Protein AF-A0A3C2BS34-F1 (afdb_monomer)

Sequence (183 aa):
MPSNWDSLDVSLRESVQESVEIYERVRPALKLVTRDVLHILRAMLKDTEVTPLFVTGRTKSVESFREKISRVEEPLEPGGPPVLKFPDPFRTLNDMVGVRVITKLPAENALVANIIKRQRQVFDCRGDREKDIGSIESGTYGYSSRHLILRTIQNEAVKDYQQAFNPDIPANGSYFFECQIRT

Structure (mmCIF, N/CA/C/O backbone):
data_AF-A0A3C2BS34-F1
#
_entry.id   AF-A0A3C2BS34-F1
#
loop_
_atom_site.group_PDB
_atom_site.id
_atom_site.type_symbol
_atom_site.label_atom_id
_atom_site.label_alt_id
_atom_site.label_comp_id
_atom_site.label_asym_id
_atom_site.label_entity_id
_atom_site.label_seq_id
_atom_site.pdbx_PDB_ins_code
_atom_site.Cartn_x
_atom_site.Cartn_y
_atom_site.Cartn_z
_atom_site.occupancy
_atom_site.B_iso_or_equiv
_atom_site.auth_seq_id
_atom_site.auth_comp_id
_atom_site.auth_asym_id
_atom_site.auth_atom_id
_atom_site.pdbx_PDB_model_num
ATOM 1 N N . MET A 1 1 ? -3.433 17.366 -20.030 1.00 58.00 1 MET A N 1
ATOM 2 C CA . MET A 1 1 ? -1.963 17.303 -19.892 1.00 58.00 1 MET A CA 1
ATOM 3 C C . MET A 1 1 ? -1.513 15.955 -20.431 1.00 58.00 1 MET A C 1
ATOM 5 O O . MET A 1 1 ? -2.261 15.008 -20.200 1.00 58.00 1 MET A O 1
ATOM 9 N N . PRO A 1 2 ? -0.387 15.868 -21.160 1.00 76.06 2 PRO A N 1
ATOM 10 C CA . PRO A 1 2 ? 0.187 14.577 -21.545 1.00 76.06 2 PRO A CA 1
ATOM 11 C C . PRO A 1 2 ? 0.484 13.757 -20.285 1.00 76.06 2 PRO A C 1
ATOM 13 O O . PRO A 1 2 ? 0.838 14.336 -19.252 1.00 76.06 2 PRO A O 1
ATOM 16 N N . SER A 1 3 ? 0.266 12.444 -20.332 1.00 86.38 3 SER A N 1
ATOM 17 C CA . SER A 1 3 ? 0.561 11.589 -19.183 1.00 86.38 3 SER A CA 1
ATOM 18 C C . SER A 1 3 ? 2.073 11.350 -19.069 1.00 86.38 3 SER A C 1
ATOM 20 O O . SER A 1 3 ? 2.808 11.555 -20.038 1.00 86.38 3 SER A O 1
ATOM 22 N N . ASN A 1 4 ? 2.566 10.911 -17.905 1.00 88.06 4 ASN A N 1
ATOM 23 C CA . ASN A 1 4 ? 3.995 10.600 -17.751 1.00 88.06 4 ASN A CA 1
ATOM 24 C C . ASN A 1 4 ? 4.433 9.530 -18.764 1.00 88.06 4 ASN A C 1
ATOM 26 O O . ASN A 1 4 ? 5.531 9.597 -19.308 1.00 88.06 4 ASN A O 1
ATOM 30 N N . TRP A 1 5 ? 3.545 8.581 -19.070 1.00 87.44 5 TRP A N 1
ATOM 31 C CA . TRP A 1 5 ? 3.760 7.559 -20.095 1.00 87.44 5 TRP A CA 1
ATOM 32 C C . TRP A 1 5 ? 3.974 8.152 -21.498 1.00 87.44 5 TRP A C 1
ATOM 34 O O . TRP A 1 5 ? 4.897 7.746 -22.210 1.00 87.44 5 TRP A O 1
ATOM 44 N N . ASP A 1 6 ? 3.172 9.149 -21.882 1.00 88.56 6 ASP A N 1
ATOM 45 C CA . ASP A 1 6 ? 3.266 9.782 -23.202 1.00 88.56 6 ASP A CA 1
ATOM 46 C C . ASP A 1 6 ? 4.587 10.545 -23.386 1.00 88.56 6 ASP A C 1
ATOM 48 O O . ASP A 1 6 ? 5.061 10.693 -24.510 1.00 88.56 6 ASP A O 1
ATOM 52 N N . SER A 1 7 ? 5.219 10.986 -22.294 1.00 86.56 7 SER A N 1
ATOM 53 C CA . SER A 1 7 ? 6.506 11.694 -22.328 1.00 86.56 7 SER A CA 1
ATOM 54 C C . SER A 1 7 ? 7.747 10.795 -22.344 1.00 86.56 7 SER A C 1
ATOM 56 O O . SER A 1 7 ? 8.850 11.304 -22.524 1.00 86.56 7 SER A O 1
ATOM 58 N N . LEU A 1 8 ? 7.590 9.482 -22.152 1.00 88.94 8 LEU A N 1
ATOM 59 C CA . LEU A 1 8 ? 8.721 8.554 -22.120 1.00 88.94 8 LEU A CA 1
ATOM 60 C C . LEU A 1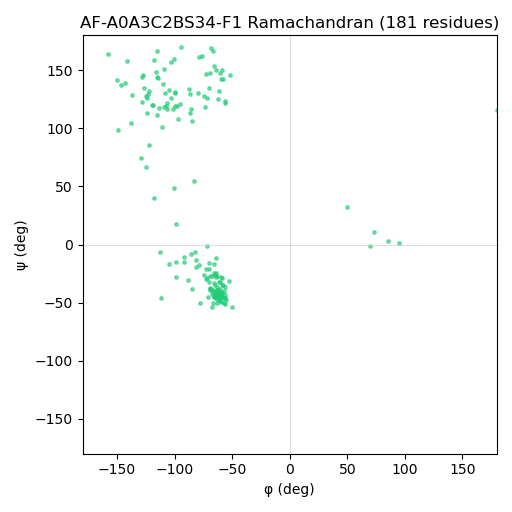 8 ? 9.330 8.326 -23.508 1.00 88.94 8 LEU A C 1
ATOM 62 O O . LEU A 1 8 ? 8.613 8.263 -24.512 1.00 88.94 8 LEU A O 1
ATOM 66 N N . ASP A 1 9 ? 10.646 8.116 -23.534 1.00 89.25 9 ASP A N 1
ATOM 67 C CA . ASP A 1 9 ? 11.331 7.553 -24.695 1.00 89.25 9 ASP A CA 1
ATOM 68 C C . ASP A 1 9 ? 10.946 6.076 -24.924 1.00 89.25 9 ASP A C 1
ATOM 70 O O . ASP A 1 9 ? 10.297 5.436 -24.093 1.00 89.25 9 ASP A O 1
ATOM 74 N N . VAL A 1 10 ? 11.328 5.531 -26.082 1.00 88.81 10 VAL A N 1
ATOM 75 C CA . VAL A 1 10 ? 10.945 4.169 -26.490 1.00 88.81 10 VAL A CA 1
ATOM 76 C C . VAL A 1 10 ? 11.477 3.111 -25.518 1.00 88.81 10 VAL A C 1
ATOM 78 O O . VAL A 1 10 ? 10.712 2.246 -25.101 1.00 88.81 10 VAL A O 1
ATOM 81 N N . SER A 1 11 ? 12.740 3.211 -25.097 1.00 88.88 11 SER A N 1
ATOM 82 C CA . SER A 1 11 ? 13.361 2.232 -24.195 1.00 88.88 11 SER A CA 1
ATOM 83 C C . SER A 1 11 ? 12.712 2.195 -22.809 1.00 88.88 11 SER A C 1
ATOM 85 O O . SER A 1 11 ? 12.454 1.124 -22.258 1.00 88.88 11 SER A O 1
ATOM 87 N N . LEU A 1 12 ? 12.391 3.358 -22.239 1.00 92.31 12 LEU A N 1
ATOM 88 C CA . LEU A 1 12 ? 11.730 3.450 -20.941 1.00 92.31 12 LEU A CA 1
ATOM 89 C C . LEU A 1 12 ? 10.277 2.969 -21.031 1.00 92.31 12 LEU A C 1
ATOM 91 O O . LEU A 1 12 ? 9.769 2.380 -20.074 1.00 92.31 12 LEU A O 1
ATOM 95 N N . ARG A 1 13 ? 9.605 3.170 -22.176 1.00 93.88 13 ARG A N 1
ATOM 96 C CA . ARG A 1 13 ? 8.263 2.615 -22.413 1.00 93.88 13 ARG A CA 1
ATOM 97 C C . ARG A 1 13 ? 8.263 1.094 -22.431 1.00 93.88 13 ARG A C 1
ATOM 99 O O . ARG A 1 13 ? 7.358 0.521 -21.835 1.00 93.88 13 ARG A O 1
ATOM 106 N N . GLU A 1 14 ? 9.245 0.455 -23.062 1.00 94.06 14 GLU A N 1
ATOM 107 C CA . GLU A 1 14 ? 9.363 -1.012 -23.080 1.00 94.06 14 GLU A CA 1
ATOM 108 C C . GLU A 1 14 ? 9.503 -1.567 -21.656 1.00 94.06 14 GLU A C 1
ATOM 110 O O . GLU A 1 14 ? 8.698 -2.397 -21.235 1.00 94.06 14 GLU A O 1
ATOM 115 N N . SER A 1 15 ? 10.418 -1.007 -20.858 1.00 94.06 15 SER A N 1
ATOM 116 C CA . SER A 1 15 ? 10.604 -1.411 -19.455 1.00 94.06 15 SER A CA 1
ATOM 117 C C . SER A 1 15 ? 9.342 -1.217 -18.597 1.00 94.06 15 SER A C 1
ATOM 119 O O . SER A 1 15 ? 8.971 -2.070 -17.779 1.00 94.06 15 SER A O 1
ATOM 121 N N . VAL A 1 16 ? 8.630 -0.102 -18.792 1.00 96.44 16 VAL A N 1
ATOM 122 C CA . VAL A 1 16 ? 7.355 0.143 -18.109 1.00 96.44 16 VAL A CA 1
ATOM 123 C C . VAL A 1 16 ? 6.280 -0.842 -18.573 1.00 96.44 16 VAL A C 1
ATOM 125 O O . VAL A 1 16 ? 5.514 -1.323 -17.737 1.00 96.44 16 VAL A O 1
ATOM 128 N N . GLN A 1 17 ? 6.211 -1.154 -19.867 1.00 97.06 17 GLN A N 1
ATOM 129 C CA . GLN A 1 17 ? 5.228 -2.078 -20.431 1.00 97.06 17 GLN A CA 1
ATOM 130 C C . GLN A 1 17 ? 5.413 -3.497 -19.877 1.00 97.06 17 GLN A C 1
ATOM 132 O O . GLN A 1 17 ? 4.439 -4.089 -19.413 1.00 97.06 17 GLN A O 1
ATOM 137 N N . GLU A 1 18 ? 6.651 -3.989 -19.795 1.00 96.69 18 GLU A N 1
ATOM 138 C CA . GLU A 1 18 ? 6.964 -5.275 -19.153 1.00 96.69 18 GLU A CA 1
ATOM 139 C C . GLU A 1 18 ? 6.476 -5.311 -17.696 1.00 96.69 18 GLU A C 1
ATOM 141 O O . GLU A 1 18 ? 5.808 -6.252 -17.255 1.00 96.69 18 GLU A O 1
ATOM 146 N N . SER A 1 19 ? 6.742 -4.243 -16.938 1.00 97.69 19 SER A N 1
ATOM 147 C CA . SER A 1 19 ? 6.272 -4.125 -15.554 1.00 97.69 19 SER A CA 1
ATOM 148 C C . SER A 1 19 ? 4.742 -4.089 -15.456 1.00 97.69 19 SER A C 1
ATOM 150 O O . SER A 1 19 ? 4.168 -4.640 -14.514 1.00 97.69 19 SER A O 1
ATOM 152 N N . VAL A 1 20 ? 4.061 -3.445 -16.408 1.00 98.19 20 VAL A N 1
ATOM 153 C CA . VAL A 1 20 ? 2.593 -3.383 -16.476 1.00 98.19 20 VAL A CA 1
ATOM 154 C C . VAL A 1 20 ? 1.997 -4.762 -16.739 1.00 98.19 20 VAL A C 1
ATOM 156 O O . VAL A 1 20 ? 1.055 -5.137 -16.043 1.00 98.19 20 VAL A O 1
ATOM 159 N N . GLU A 1 21 ? 2.559 -5.532 -17.668 1.00 98.25 21 GLU A N 1
ATOM 160 C CA . GLU A 1 21 ? 2.097 -6.886 -17.998 1.00 98.25 21 GLU A CA 1
ATOM 161 C C . GLU A 1 21 ? 2.253 -7.841 -16.815 1.00 98.25 21 GLU A C 1
ATOM 163 O O . GLU A 1 21 ? 1.323 -8.577 -16.463 1.00 98.25 21 GLU A O 1
ATOM 168 N N . ILE A 1 22 ? 3.400 -7.776 -16.131 1.00 97.81 22 ILE A N 1
ATOM 169 C CA . ILE A 1 22 ? 3.612 -8.525 -14.890 1.00 97.81 22 ILE A CA 1
ATOM 170 C C . ILE A 1 22 ? 2.569 -8.107 -13.853 1.00 97.81 22 ILE A C 1
ATOM 172 O O . ILE A 1 22 ? 1.933 -8.973 -13.248 1.00 97.81 22 ILE A O 1
ATOM 176 N N . TYR A 1 23 ? 2.365 -6.800 -13.652 1.00 98.38 23 TYR A N 1
ATOM 177 C CA . TYR A 1 23 ? 1.407 -6.300 -12.669 1.00 98.38 23 TYR A CA 1
ATOM 178 C C . TYR A 1 23 ? -0.016 -6.762 -12.983 1.00 98.38 23 TYR A C 1
ATOM 180 O O . TYR A 1 23 ? -0.702 -7.249 -12.088 1.00 98.38 23 TYR A O 1
ATOM 188 N N . GLU A 1 24 ? -0.457 -6.659 -14.235 1.00 98.38 24 GLU A N 1
ATOM 189 C CA . GLU A 1 24 ? -1.781 -7.091 -14.674 1.00 98.38 24 GLU A CA 1
ATOM 190 C C . GLU A 1 24 ? -2.016 -8.579 -14.392 1.00 98.38 24 GLU A C 1
ATOM 192 O O . GLU A 1 24 ? -3.042 -8.927 -13.797 1.00 98.38 24 GLU A O 1
ATOM 197 N N . ARG A 1 25 ? -1.027 -9.431 -14.696 1.00 97.88 25 ARG A N 1
ATOM 198 C CA . ARG A 1 25 ? -1.063 -10.873 -14.413 1.00 97.88 25 ARG A CA 1
ATOM 199 C C . ARG A 1 25 ? -1.243 -11.180 -12.924 1.00 97.88 25 ARG A C 1
ATOM 201 O O . ARG A 1 25 ? -2.048 -12.036 -12.567 1.00 97.88 25 ARG A O 1
ATOM 208 N N . VAL A 1 26 ? -0.504 -10.502 -12.042 1.00 97.81 26 VAL A N 1
ATOM 209 C CA . VAL A 1 26 ? -0.463 -10.829 -10.597 1.00 97.81 26 VAL A CA 1
ATOM 210 C C . VAL A 1 26 ? -1.493 -10.062 -9.764 1.00 97.81 26 VAL A C 1
ATOM 212 O O . VAL A 1 26 ? -1.787 -10.416 -8.618 1.00 97.81 26 VAL A O 1
ATOM 215 N N . ARG A 1 27 ? -2.080 -9.001 -10.325 1.00 98.12 27 ARG A N 1
ATOM 216 C CA . ARG A 1 27 ? -3.034 -8.123 -9.641 1.00 98.12 27 ARG A CA 1
ATOM 217 C C . ARG A 1 27 ? -4.262 -8.842 -9.065 1.00 98.12 27 ARG A C 1
ATOM 219 O O . ARG A 1 27 ? -4.699 -8.420 -7.991 1.00 98.12 27 ARG A O 1
ATOM 226 N N . PRO A 1 28 ? -4.849 -9.885 -9.689 1.00 98.44 28 PRO A N 1
ATOM 227 C CA . PRO A 1 28 ? -5.931 -10.651 -9.071 1.00 98.44 28 PRO A CA 1
ATOM 228 C C . PRO A 1 28 ? -5.550 -11.245 -7.707 1.00 98.44 28 PRO A C 1
ATOM 230 O O . PRO A 1 28 ? -6.319 -11.094 -6.759 1.00 98.44 28 PRO A O 1
ATOM 233 N N . ALA A 1 29 ? -4.349 -11.816 -7.567 1.00 98.19 29 ALA A N 1
ATOM 234 C CA . ALA A 1 29 ? -3.851 -12.307 -6.280 1.00 98.19 29 ALA A CA 1
ATOM 235 C C . ALA A 1 29 ? -3.607 -11.149 -5.295 1.00 98.19 29 ALA A C 1
ATOM 237 O O . ALA A 1 29 ? -3.990 -11.217 -4.128 1.00 98.19 29 ALA A O 1
ATOM 238 N N . LEU A 1 30 ? -3.090 -10.014 -5.776 1.00 98.06 30 LEU A N 1
ATOM 239 C CA . LEU A 1 30 ? -2.871 -8.830 -4.936 1.00 98.06 30 LEU A CA 1
ATOM 240 C C . LEU A 1 30 ? -4.177 -8.203 -4.395 1.00 98.06 30 LEU A C 1
ATOM 242 O O . LEU A 1 30 ? -4.193 -7.584 -3.323 1.00 98.06 30 LEU A O 1
ATOM 246 N N . LYS A 1 31 ? -5.307 -8.386 -5.091 1.00 98.62 31 LYS A N 1
ATOM 247 C CA . LYS A 1 31 ? -6.635 -8.024 -4.562 1.00 98.62 31 LYS A CA 1
ATOM 248 C C . LYS A 1 31 ? -7.012 -8.860 -3.340 1.00 98.62 31 LYS A C 1
ATOM 250 O O . LYS A 1 31 ? -7.635 -8.324 -2.423 1.00 98.62 31 LYS A O 1
ATOM 255 N N . LEU A 1 32 ? -6.615 -10.132 -3.296 1.00 98.62 32 LEU A N 1
ATOM 256 C CA . LEU A 1 32 ? -6.843 -10.995 -2.135 1.00 98.62 32 LEU A CA 1
ATOM 257 C C . LEU A 1 32 ? -6.010 -10.530 -0.938 1.00 98.62 32 LEU A C 1
ATOM 259 O O . LEU A 1 32 ? -6.571 -10.393 0.146 1.00 98.62 32 LEU A O 1
ATOM 263 N N . VAL A 1 33 ? -4.742 -10.156 -1.158 1.00 98.56 33 VAL A N 1
ATOM 264 C CA . VAL A 1 33 ? -3.896 -9.505 -0.137 1.00 98.56 33 VAL A CA 1
ATOM 265 C C . VAL A 1 33 ? -4.574 -8.250 0.412 1.00 98.56 33 VAL A C 1
ATOM 267 O O . VAL A 1 33 ? -4.682 -8.067 1.620 1.00 98.56 33 VAL A O 1
ATOM 270 N N . THR A 1 34 ? -5.090 -7.394 -0.475 1.00 98.75 34 THR A N 1
ATOM 271 C CA . THR A 1 34 ? -5.781 -6.159 -0.069 1.00 98.75 34 THR A CA 1
ATOM 272 C C . THR A 1 34 ? -7.004 -6.455 0.802 1.00 98.75 34 THR A C 1
ATOM 274 O O . THR A 1 34 ? -7.223 -5.779 1.807 1.00 98.75 34 THR A O 1
ATOM 277 N N . ARG A 1 35 ? -7.810 -7.454 0.422 1.00 98.62 35 ARG A N 1
ATOM 278 C CA . ARG A 1 35 ? -8.993 -7.876 1.183 1.00 98.62 35 ARG A CA 1
ATOM 279 C C . ARG A 1 35 ? -8.609 -8.399 2.566 1.00 98.62 35 ARG A C 1
ATOM 281 O O . ARG A 1 35 ? -9.274 -8.050 3.537 1.00 98.62 35 ARG A O 1
ATOM 288 N N . ASP A 1 36 ? -7.569 -9.219 2.638 1.00 98.50 36 ASP A N 1
ATOM 289 C CA . ASP A 1 36 ? -7.114 -9.841 3.878 1.00 98.50 36 ASP A CA 1
ATOM 290 C C . ASP A 1 36 ? -6.552 -8.805 4.863 1.00 98.50 36 ASP A C 1
ATOM 292 O O . ASP A 1 36 ? -7.049 -8.671 5.981 1.00 98.50 36 ASP A O 1
ATOM 296 N N . VAL A 1 37 ? -5.635 -7.947 4.404 1.00 98.12 37 VAL A N 1
ATOM 297 C CA . VAL A 1 37 ? -5.097 -6.835 5.206 1.00 98.12 37 VAL A CA 1
ATOM 298 C C . VAL A 1 37 ? -6.213 -5.902 5.691 1.00 98.12 37 VAL A C 1
ATOM 300 O O . VAL A 1 37 ? -6.204 -5.465 6.843 1.00 98.12 37 VAL A O 1
ATOM 303 N N . LEU A 1 38 ? -7.208 -5.614 4.844 1.00 98.38 38 LEU A N 1
ATOM 304 C CA . LEU A 1 38 ? -8.376 -4.821 5.230 1.00 98.38 38 LEU A CA 1
ATOM 305 C C . LEU A 1 38 ? -9.209 -5.508 6.322 1.00 98.38 38 LEU A C 1
ATOM 307 O O . LEU A 1 38 ? -9.683 -4.837 7.241 1.00 98.38 38 LEU A O 1
ATOM 311 N N . HIS A 1 39 ? -9.415 -6.822 6.215 1.00 98.00 39 HIS A N 1
ATOM 312 C CA . HIS A 1 39 ? -10.143 -7.602 7.212 1.00 98.00 39 HIS A CA 1
ATOM 313 C C . HIS A 1 39 ? -9.425 -7.568 8.565 1.00 98.00 39 HIS A C 1
ATOM 315 O O . HIS A 1 39 ? -10.042 -7.231 9.576 1.00 98.00 39 HIS A O 1
ATOM 321 N N . ILE A 1 40 ? -8.113 -7.810 8.557 1.00 97.06 40 ILE A N 1
ATOM 322 C CA . ILE A 1 40 ? -7.250 -7.740 9.736 1.00 97.06 40 ILE A CA 1
ATOM 323 C C . ILE A 1 40 ? -7.327 -6.352 10.387 1.00 97.06 40 ILE A C 1
ATOM 325 O O . ILE A 1 40 ? -7.592 -6.250 11.583 1.00 97.06 40 ILE A O 1
ATOM 329 N N . LEU A 1 41 ? -7.159 -5.271 9.616 1.00 96.62 41 LEU A N 1
ATOM 330 C CA . LEU A 1 41 ? -7.211 -3.907 10.157 1.00 96.62 41 LEU A CA 1
ATOM 331 C C . LEU A 1 41 ? -8.576 -3.566 10.760 1.00 96.62 41 LEU A C 1
ATOM 333 O O . LEU A 1 41 ? -8.638 -2.930 11.809 1.00 96.62 41 LEU A O 1
ATOM 337 N N . ARG A 1 42 ? -9.677 -4.007 10.142 1.00 96.81 42 ARG A N 1
ATOM 338 C CA . ARG A 1 42 ? -11.019 -3.835 10.719 1.00 96.81 42 ARG A CA 1
ATOM 339 C C . ARG A 1 42 ? -11.172 -4.593 12.035 1.00 96.81 42 ARG A C 1
ATOM 341 O O . ARG A 1 42 ? -11.733 -4.038 12.973 1.00 96.81 42 ARG A O 1
ATOM 348 N N . ALA A 1 43 ? -10.659 -5.820 12.116 1.00 95.31 43 ALA A N 1
ATOM 349 C CA . ALA A 1 43 ? -10.689 -6.610 13.344 1.00 95.31 43 ALA A CA 1
ATOM 350 C C . ALA A 1 43 ? -9.884 -5.941 14.471 1.00 95.31 43 ALA A C 1
ATOM 352 O O . ALA A 1 43 ? -10.378 -5.844 15.589 1.00 95.31 43 ALA A O 1
ATOM 353 N N . MET A 1 44 ? -8.704 -5.389 14.162 1.00 94.56 44 MET A N 1
ATOM 354 C CA . MET A 1 44 ? -7.876 -4.651 15.128 1.00 94.56 44 MET A CA 1
ATOM 355 C C . MET A 1 44 ? -8.577 -3.428 15.732 1.00 94.56 44 MET A C 1
ATOM 357 O O . MET A 1 44 ? -8.224 -3.023 16.833 1.00 94.56 44 MET A O 1
ATOM 361 N N . LEU A 1 45 ? -9.523 -2.822 15.008 1.00 94.81 45 LEU A N 1
ATOM 362 C CA . LEU A 1 45 ? -10.184 -1.571 15.396 1.00 94.81 45 LEU A CA 1
ATOM 363 C C . LEU A 1 45 ? -11.561 -1.782 16.045 1.00 94.81 45 LEU A C 1
ATOM 365 O O . LEU A 1 45 ? -12.078 -0.852 16.660 1.00 94.81 45 LEU A O 1
ATOM 369 N N . LYS A 1 46 ? -12.154 -2.978 15.920 1.00 91.25 46 LYS A N 1
ATOM 370 C CA . LYS A 1 46 ? -13.552 -3.259 16.292 1.00 91.25 46 LYS A CA 1
ATOM 371 C C . LYS A 1 46 ? -13.864 -3.010 17.773 1.00 91.25 46 LYS A C 1
ATOM 373 O O . LYS A 1 46 ? -14.924 -2.472 18.066 1.00 91.25 46 LYS A O 1
ATOM 378 N N . ASP A 1 47 ? -12.938 -3.345 18.667 1.00 85.19 47 ASP A N 1
ATOM 379 C CA . ASP A 1 47 ? -13.136 -3.288 20.123 1.00 85.19 47 ASP A CA 1
ATOM 380 C C . ASP A 1 47 ? -12.163 -2.297 20.784 1.00 85.19 47 ASP A C 1
ATOM 382 O O . ASP A 1 47 ? -11.575 -2.560 21.833 1.00 85.19 47 ASP A O 1
ATOM 386 N N . THR A 1 48 ? -11.936 -1.157 20.124 1.00 92.50 48 THR A N 1
ATOM 387 C CA . THR A 1 48 ? -10.996 -0.126 20.586 1.00 92.50 48 THR A CA 1
ATOM 388 C C . THR A 1 48 ? -11.694 1.180 20.946 1.00 92.50 48 THR A C 1
ATOM 390 O O . THR A 1 48 ? -12.850 1.407 20.603 1.00 92.50 48 THR A O 1
ATOM 393 N N . GLU A 1 49 ? -10.966 2.061 21.633 1.00 90.38 49 GLU A N 1
ATOM 394 C CA . GLU A 1 49 ? -11.437 3.378 22.086 1.00 90.38 49 GLU A CA 1
ATOM 395 C C . GLU A 1 49 ? -11.800 4.352 20.946 1.00 90.38 49 GLU A C 1
ATOM 397 O O . GLU A 1 49 ? -12.429 5.377 21.193 1.00 90.38 49 GLU A O 1
ATOM 402 N N . VAL A 1 50 ? -11.440 4.030 19.697 1.00 92.69 50 VAL A N 1
ATOM 403 C CA . VAL A 1 50 ? -11.769 4.825 18.510 1.00 92.69 50 VAL A CA 1
ATOM 404 C C . VAL A 1 50 ? -12.531 3.975 17.506 1.00 92.69 50 VAL A C 1
ATOM 406 O O . VAL A 1 50 ? -12.077 2.910 17.097 1.00 92.69 50 VAL A O 1
ATOM 409 N N . THR A 1 51 ? -13.661 4.496 17.029 1.00 92.38 51 THR A N 1
ATOM 410 C CA . THR A 1 51 ? -14.443 3.887 15.946 1.00 92.38 51 THR A CA 1
ATOM 411 C C . THR A 1 51 ? -14.355 4.754 14.688 1.00 92.38 51 THR A C 1
ATOM 413 O O . THR A 1 51 ? -15.059 5.768 14.604 1.00 92.38 51 THR A O 1
ATOM 416 N N . PRO A 1 52 ? -13.520 4.379 13.697 1.00 94.62 52 PRO A N 1
ATOM 417 C CA . PRO A 1 52 ? -13.433 5.103 12.434 1.00 94.62 52 PRO A CA 1
ATOM 418 C C . PRO A 1 52 ? -14.775 5.150 11.698 1.00 94.62 52 PRO A C 1
ATOM 420 O O . PRO A 1 52 ? -15.564 4.208 11.770 1.00 94.62 52 PRO A O 1
ATOM 423 N N . LEU A 1 53 ? -15.000 6.215 10.929 1.00 95.31 53 LEU A N 1
ATOM 424 C CA . LEU A 1 53 ? -16.145 6.344 10.024 1.00 95.31 53 LEU A CA 1
ATOM 425 C C . LEU A 1 53 ? -16.081 5.302 8.907 1.00 95.31 53 LEU A C 1
ATOM 427 O O . LEU A 1 53 ? -17.071 4.641 8.602 1.00 95.31 53 LEU A O 1
ATOM 431 N N . PHE A 1 54 ? -14.899 5.145 8.307 1.00 95.31 54 PHE A N 1
ATOM 432 C CA . PHE A 1 54 ? -14.683 4.210 7.211 1.00 95.31 54 PHE A CA 1
ATOM 433 C C . PHE A 1 54 ? -13.306 3.566 7.302 1.00 95.31 54 PHE A C 1
ATOM 435 O O . PHE A 1 54 ? -12.302 4.234 7.528 1.00 95.31 54 PHE A O 1
ATOM 442 N N . VAL A 1 55 ? -13.249 2.266 7.023 1.00 97.62 55 VAL A N 1
ATOM 443 C CA . VAL A 1 55 ? -12.000 1.547 6.759 1.00 97.62 55 VAL A CA 1
ATOM 444 C C . VAL A 1 55 ? -12.146 0.887 5.397 1.00 97.62 55 VAL A C 1
ATOM 446 O O . VAL A 1 55 ? -12.995 0.009 5.224 1.00 97.62 55 VAL A O 1
ATOM 449 N N . THR A 1 56 ? -11.365 1.327 4.415 1.00 98.12 56 THR A N 1
ATOM 450 C CA . THR A 1 56 ? -11.471 0.890 3.013 1.00 98.12 56 THR A CA 1
ATOM 451 C C . THR A 1 56 ? -10.120 0.432 2.483 1.00 98.12 56 THR A C 1
ATOM 453 O O . THR A 1 56 ? -9.089 0.981 2.851 1.00 98.12 56 THR A O 1
ATOM 456 N N . GLY A 1 57 ? -10.120 -0.586 1.626 1.00 97.94 57 GLY A N 1
ATOM 457 C CA . GLY A 1 57 ? -8.922 -1.103 0.969 1.00 97.94 57 GLY A CA 1
ATOM 458 C C . GLY A 1 57 ? -9.005 -0.891 -0.537 1.00 97.94 57 GLY A C 1
ATOM 459 O O . GLY A 1 57 ? -10.082 -0.999 -1.125 1.00 97.94 57 GLY A O 1
ATOM 460 N N . ARG A 1 58 ? -7.869 -0.601 -1.168 1.00 97.69 58 ARG A N 1
ATOM 461 C CA . ARG A 1 58 ? -7.730 -0.453 -2.616 1.00 97.69 58 ARG A CA 1
ATOM 462 C C . ARG A 1 58 ? -6.456 -1.144 -3.084 1.00 97.69 58 ARG A C 1
ATOM 464 O O . ARG A 1 58 ? -5.363 -0.817 -2.637 1.00 97.69 58 ARG A O 1
ATOM 471 N N . THR A 1 59 ? -6.597 -2.000 -4.087 1.00 98.62 59 THR A N 1
ATOM 472 C CA . THR A 1 59 ? -5.481 -2.418 -4.942 1.00 98.62 59 THR A CA 1
ATOM 473 C C . THR A 1 59 ? -5.342 -1.406 -6.072 1.00 98.62 59 THR A C 1
ATOM 475 O O . THR A 1 59 ? -6.343 -1.081 -6.728 1.00 98.62 59 THR A O 1
ATOM 478 N N . LYS A 1 60 ? -4.134 -0.879 -6.306 1.00 98.31 60 LYS A N 1
ATOM 479 C CA . LYS A 1 60 ? -3.882 0.117 -7.365 1.00 98.31 60 LYS A CA 1
ATOM 480 C C . LYS A 1 60 ? -4.419 -0.389 -8.722 1.00 98.31 60 LYS A C 1
ATOM 482 O O . LYS A 1 60 ? -4.509 -1.593 -8.955 1.00 98.31 60 LYS A O 1
ATOM 487 N N . SER A 1 61 ? -4.921 0.504 -9.579 1.00 98.38 61 SER A N 1
ATOM 488 C CA . SER A 1 61 ? -5.364 0.103 -10.927 1.00 98.38 61 SER A CA 1
ATOM 489 C C . SER A 1 61 ? -4.159 -0.062 -11.851 1.00 98.38 61 SER A C 1
ATOM 491 O O . SER A 1 61 ? -3.087 0.448 -11.531 1.00 98.38 61 SER A O 1
ATOM 493 N N . VAL A 1 62 ? -4.323 -0.767 -12.971 1.00 98.31 62 VAL A N 1
ATOM 494 C CA . VAL A 1 62 ? -3.232 -0.972 -13.938 1.00 98.31 62 VAL A CA 1
ATOM 495 C C . VAL A 1 62 ? -2.809 0.369 -14.545 1.00 98.31 62 VAL A C 1
ATOM 497 O O . VAL A 1 62 ? -1.625 0.679 -14.608 1.00 98.31 62 VAL A O 1
ATOM 500 N N . GLU A 1 63 ? -3.770 1.238 -14.851 1.00 97.25 63 GLU A N 1
ATOM 501 C CA . GLU A 1 63 ? -3.535 2.573 -15.408 1.00 97.25 63 GLU A CA 1
ATOM 502 C C . GLU A 1 63 ? -2.807 3.470 -14.404 1.00 97.25 63 GLU A C 1
ATOM 504 O O . GLU A 1 63 ? -1.825 4.123 -14.744 1.00 97.25 63 GLU A O 1
ATOM 509 N N . SER A 1 64 ? -3.250 3.468 -13.138 1.00 97.06 64 SER A N 1
ATOM 510 C CA . SER A 1 64 ? -2.578 4.215 -12.067 1.00 97.06 64 SER A CA 1
ATOM 511 C C . SER A 1 64 ? -1.181 3.666 -11.780 1.00 97.06 64 SER A C 1
ATOM 513 O O . SER A 1 64 ? -0.313 4.421 -11.351 1.00 97.06 64 SER A O 1
ATOM 515 N N . PHE A 1 65 ? -0.977 2.355 -11.933 1.00 98.19 65 PHE A N 1
ATOM 516 C CA . PHE A 1 65 ? 0.328 1.721 -11.778 1.00 98.19 65 PHE A CA 1
ATOM 517 C C . PHE A 1 65 ? 1.267 2.171 -12.894 1.00 98.19 65 PHE A C 1
ATOM 519 O O . PHE A 1 65 ? 2.299 2.749 -12.567 1.00 98.19 65 PHE A O 1
ATOM 526 N N . ARG A 1 66 ? 0.860 2.036 -14.165 1.00 97.81 66 ARG A N 1
ATOM 527 C CA . ARG A 1 66 ? 1.606 2.532 -15.332 1.00 97.81 66 ARG A CA 1
ATOM 528 C C . ARG A 1 66 ? 2.006 3.990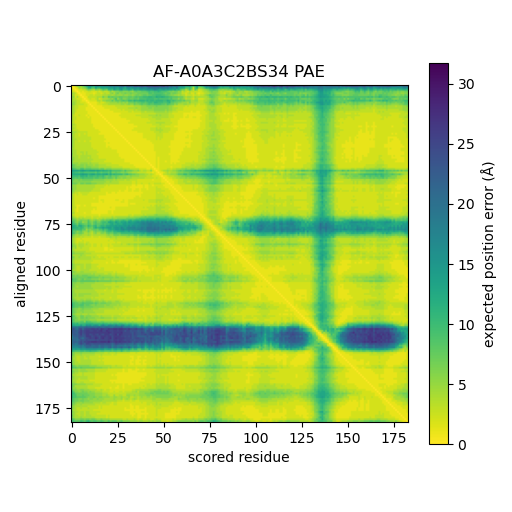 -15.144 1.00 97.81 66 ARG A C 1
ATOM 530 O O . ARG A 1 66 ? 3.183 4.311 -15.130 1.00 97.81 66 ARG A O 1
ATOM 537 N N . GLU A 1 67 ? 1.034 4.848 -14.855 1.00 96.75 67 GLU A N 1
ATOM 538 C CA . GLU A 1 67 ? 1.269 6.282 -14.673 1.00 96.75 67 GLU A CA 1
ATOM 539 C C . GLU A 1 67 ? 2.231 6.601 -13.515 1.00 96.75 67 GLU A C 1
ATOM 541 O O . GLU A 1 67 ? 2.976 7.580 -13.554 1.00 96.75 67 GLU A O 1
ATOM 546 N N . LYS A 1 68 ? 2.232 5.783 -12.455 1.00 95.81 68 LYS A N 1
ATOM 547 C CA . LYS A 1 68 ? 3.152 5.937 -11.323 1.00 95.81 68 LYS A CA 1
ATOM 548 C C . LYS A 1 68 ? 4.579 5.559 -11.715 1.00 95.81 68 LYS A C 1
ATOM 550 O O . LYS A 1 68 ? 5.498 6.282 -11.334 1.00 95.81 68 LYS A O 1
ATOM 555 N N . ILE A 1 69 ? 4.751 4.439 -12.416 1.00 97.00 69 ILE A N 1
ATOM 556 C CA . ILE A 1 69 ? 6.071 3.895 -12.758 1.00 97.00 69 ILE A CA 1
ATOM 557 C C . ILE A 1 69 ? 6.691 4.584 -13.975 1.00 97.00 69 ILE A C 1
ATOM 559 O O . ILE A 1 69 ? 7.905 4.587 -14.094 1.00 97.00 69 ILE A O 1
ATOM 563 N N . SER A 1 70 ? 5.886 5.267 -14.796 1.00 96.50 70 SER A N 1
ATOM 564 C CA . SER A 1 70 ? 6.360 6.135 -15.882 1.00 96.50 70 SER A CA 1
ATOM 565 C C . SER A 1 70 ? 6.990 7.449 -15.417 1.00 96.50 70 SER A C 1
ATOM 567 O O . SER A 1 70 ? 7.405 8.254 -16.242 1.00 96.50 70 SER A O 1
ATOM 569 N N . ARG A 1 71 ? 7.035 7.721 -14.111 1.00 94.88 71 ARG A N 1
ATOM 570 C CA . ARG A 1 71 ? 7.692 8.927 -13.600 1.00 94.88 71 ARG A CA 1
ATOM 571 C C . ARG A 1 71 ? 9.196 8.804 -13.777 1.00 94.88 71 ARG A C 1
ATOM 573 O O . ARG A 1 71 ? 9.771 7.791 -13.385 1.00 94.88 71 ARG A O 1
ATOM 580 N N . VAL A 1 72 ? 9.814 9.865 -14.272 1.00 93.31 72 VAL A N 1
ATOM 581 C CA . VAL A 1 72 ? 11.267 9.981 -14.391 1.00 93.31 72 VAL A CA 1
ATOM 582 C C . VAL A 1 72 ? 11.842 10.881 -13.300 1.00 93.31 72 VAL A C 1
ATOM 584 O O . VAL A 1 72 ? 11.127 11.700 -12.716 1.00 93.31 72 VAL A O 1
ATOM 587 N N . GLU A 1 73 ? 13.123 10.707 -13.010 1.00 90.38 73 GLU A N 1
ATOM 588 C CA . GLU A 1 73 ? 13.926 11.628 -12.208 1.00 90.38 73 GLU A CA 1
ATOM 589 C C . GLU A 1 73 ? 15.070 12.190 -13.046 1.00 90.38 73 GLU A C 1
ATOM 591 O O . GLU A 1 73 ? 15.440 11.628 -14.084 1.00 90.38 73 GLU A O 1
ATOM 596 N N . GLU A 1 74 ? 15.597 13.332 -12.600 1.00 84.00 74 GLU A N 1
ATOM 597 C CA . GLU A 1 74 ? 16.771 13.921 -13.227 1.00 84.00 74 GLU A CA 1
ATOM 598 C C . GLU A 1 74 ? 17.952 12.940 -13.157 1.00 84.00 74 GLU A C 1
ATOM 600 O O . GLU A 1 74 ? 18.112 12.229 -12.158 1.00 84.00 74 GLU A O 1
ATOM 605 N N . PRO A 1 75 ? 18.775 12.876 -14.215 1.00 82.44 75 PRO A N 1
ATOM 606 C CA . PRO A 1 75 ? 19.928 11.995 -14.233 1.00 82.44 75 PRO A CA 1
ATOM 607 C C . PRO A 1 75 ? 20.939 12.409 -13.162 1.00 82.44 75 PRO A C 1
ATOM 609 O O . PRO A 1 75 ? 21.099 13.588 -12.852 1.00 82.44 75 PRO A O 1
ATOM 612 N N . LEU A 1 76 ? 21.678 11.428 -12.641 1.00 78.75 76 LEU A N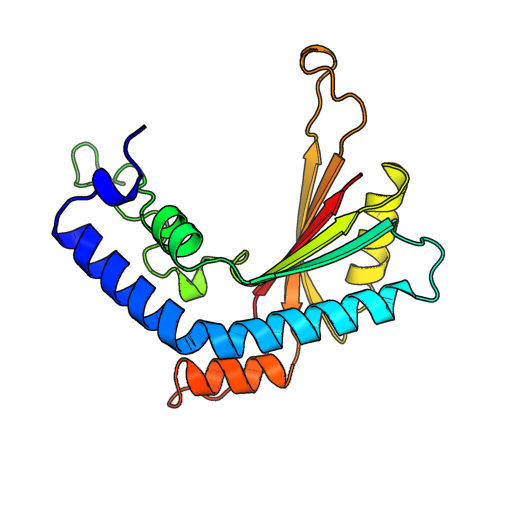 1
ATOM 613 C CA . LEU A 1 76 ? 22.760 11.672 -11.681 1.00 78.75 76 LEU A CA 1
ATOM 614 C C . LEU A 1 76 ? 23.906 12.501 -12.285 1.00 78.75 76 LEU A C 1
ATOM 616 O O . LEU A 1 76 ? 24.592 13.220 -11.561 1.00 78.75 76 LEU A O 1
ATOM 620 N N . GLU A 1 77 ? 24.106 12.410 -13.601 1.00 83.12 77 GLU A N 1
ATOM 621 C CA . GLU A 1 77 ? 25.106 13.178 -14.341 1.00 83.12 77 GLU A CA 1
ATOM 622 C C . GLU A 1 77 ? 24.440 14.306 -15.151 1.00 83.12 77 GLU A C 1
ATOM 624 O O . GLU A 1 77 ? 23.464 14.051 -15.867 1.00 83.12 77 GLU A O 1
ATOM 629 N N . PRO A 1 78 ? 24.957 15.551 -15.098 1.00 82.00 78 PRO A N 1
ATOM 630 C CA . PRO A 1 78 ? 24.433 16.649 -15.905 1.00 82.00 78 PRO A CA 1
ATOM 631 C C . PRO A 1 78 ? 24.439 16.315 -17.403 1.00 82.00 78 PRO A C 1
ATOM 633 O O . PRO A 1 78 ? 25.489 16.049 -17.984 1.00 82.00 78 PRO A O 1
ATOM 636 N N . GLY A 1 79 ? 23.263 16.354 -18.035 1.00 81.25 79 GLY A N 1
ATOM 637 C CA . GLY A 1 79 ? 23.091 16.038 -19.459 1.00 81.25 79 GLY A CA 1
ATOM 638 C C . GLY A 1 79 ? 22.899 14.551 -19.783 1.00 81.25 79 GLY A C 1
ATOM 639 O O . GLY A 1 79 ? 22.790 14.212 -20.960 1.00 81.25 79 GLY A O 1
ATOM 640 N N . GLY A 1 80 ? 22.835 13.672 -18.776 1.00 81.31 80 GLY A N 1
ATOM 641 C CA . GLY A 1 80 ? 22.487 12.262 -18.967 1.00 81.31 80 GLY A CA 1
ATOM 642 C C . GLY 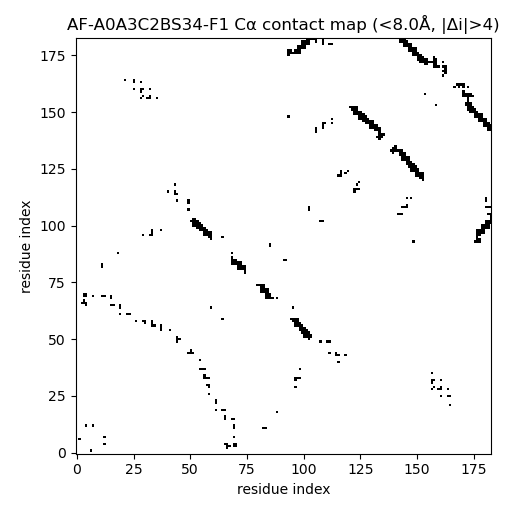A 1 80 ? 21.030 12.048 -19.416 1.00 81.31 80 GLY A C 1
ATOM 643 O O . GLY A 1 80 ? 20.211 12.969 -19.344 1.00 81.31 80 GLY A O 1
ATOM 644 N N . PRO A 1 81 ? 20.671 10.837 -19.880 1.00 83.50 81 PRO A N 1
ATOM 645 C CA . PRO A 1 81 ? 19.283 10.498 -20.177 1.00 83.50 81 PRO A CA 1
ATOM 646 C C . PRO A 1 81 ? 18.452 10.407 -18.882 1.00 83.50 81 PRO A C 1
ATOM 648 O O . PRO A 1 81 ? 18.983 9.998 -17.845 1.00 83.50 81 PRO A O 1
ATOM 651 N N . PRO A 1 82 ? 17.154 10.764 -18.912 1.00 85.75 82 PRO A N 1
ATOM 652 C CA . PRO A 1 82 ? 16.278 10.605 -17.756 1.00 85.75 82 PRO A CA 1
ATOM 653 C C . PRO A 1 82 ? 16.191 9.133 -17.342 1.00 85.75 82 PRO A C 1
ATOM 655 O O . PRO A 1 82 ? 16.231 8.231 -18.178 1.00 85.75 82 PRO A O 1
ATOM 658 N N . VAL A 1 83 ? 16.027 8.888 -16.045 1.00 90.00 83 VAL A N 1
ATOM 659 C CA . VAL A 1 83 ? 15.893 7.532 -15.494 1.00 90.00 83 VAL A CA 1
ATOM 660 C C . VAL A 1 83 ? 14.525 7.352 -14.856 1.00 90.00 83 VAL A C 1
ATOM 662 O O . VAL A 1 83 ? 13.956 8.303 -14.320 1.00 90.00 83 VAL A O 1
ATOM 665 N N . LEU A 1 84 ? 13.977 6.134 -14.890 1.00 92.62 84 LEU A N 1
ATOM 666 C CA . LEU A 1 84 ? 12.739 5.842 -14.167 1.00 92.62 84 LEU A CA 1
ATOM 667 C C . LEU A 1 84 ? 12.957 6.060 -12.668 1.00 92.62 84 LEU A C 1
ATOM 669 O O . LEU A 1 84 ? 13.883 5.510 -12.077 1.00 92.62 84 LEU A O 1
ATOM 673 N N . LYS A 1 85 ? 12.028 6.776 -12.035 1.0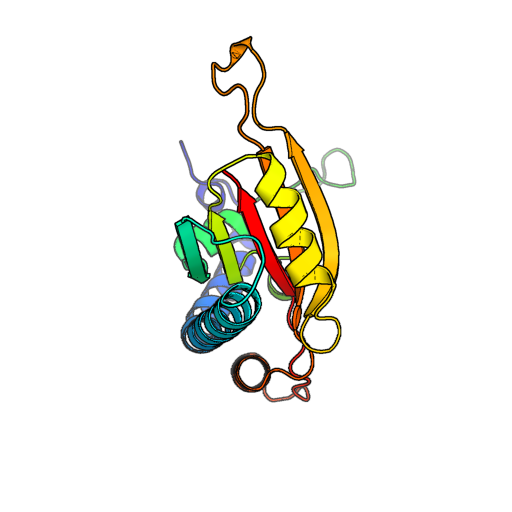0 93.88 85 LYS A N 1
ATOM 674 C CA . LYS A 1 85 ? 11.954 6.938 -10.576 1.00 93.88 85 LYS A CA 1
ATOM 675 C C . LYS A 1 85 ? 11.810 5.597 -9.850 1.00 93.88 85 LYS A C 1
ATOM 677 O O . LYS A 1 85 ? 12.184 5.456 -8.688 1.00 93.88 85 LYS A O 1
ATOM 682 N N . PHE A 1 86 ? 11.196 4.625 -10.522 1.00 93.75 86 PHE A N 1
ATOM 683 C CA . PHE A 1 86 ? 10.904 3.297 -9.991 1.00 93.75 86 PHE A CA 1
ATOM 684 C C . PHE A 1 86 ? 11.410 2.227 -10.969 1.00 93.75 86 PHE A C 1
ATOM 686 O O . PHE A 1 86 ? 10.597 1.623 -11.665 1.00 93.75 86 PHE A O 1
ATOM 693 N N . PRO A 1 87 ? 12.734 1.992 -11.045 1.00 91.12 87 PRO A N 1
ATOM 694 C CA . PRO A 1 87 ? 13.307 1.020 -11.980 1.00 91.12 87 PRO A CA 1
ATOM 695 C C . PRO A 1 87 ? 12.958 -0.429 -11.604 1.00 91.12 87 PRO A C 1
ATOM 697 O O . PRO A 1 87 ? 12.855 -1.285 -12.471 1.00 91.12 87 PRO A O 1
ATOM 700 N N . ASP A 1 88 ? 12.718 -0.696 -10.315 1.00 93.38 88 ASP A N 1
ATOM 701 C CA . ASP A 1 88 ? 12.118 -1.942 -9.825 1.00 93.38 88 ASP A CA 1
ATOM 702 C C . ASP A 1 88 ? 10.842 -1.602 -9.033 1.00 93.38 88 ASP A C 1
ATOM 704 O O . ASP A 1 88 ? 10.882 -1.398 -7.807 1.00 93.38 88 ASP A O 1
ATOM 708 N N . PRO A 1 89 ? 9.690 -1.455 -9.711 1.00 95.50 89 PRO A N 1
ATOM 709 C CA . PRO A 1 89 ? 8.471 -0.975 -9.072 1.00 95.50 89 PRO A CA 1
ATOM 710 C C . PRO A 1 89 ? 7.911 -1.965 -8.047 1.00 95.50 89 PRO A C 1
ATOM 712 O O . PRO A 1 89 ? 7.276 -1.541 -7.081 1.00 95.50 89 PRO A O 1
ATOM 715 N N . PHE A 1 90 ? 8.170 -3.266 -8.200 1.00 95.25 90 PHE A N 1
ATOM 716 C CA . PHE A 1 90 ? 7.663 -4.295 -7.289 1.00 95.25 90 PHE A CA 1
ATOM 717 C C . PHE A 1 90 ? 8.395 -4.310 -5.946 1.00 95.25 90 PHE A C 1
ATOM 719 O O . PHE A 1 90 ? 7.798 -4.693 -4.939 1.00 95.25 90 PHE A O 1
ATOM 726 N N . ARG A 1 91 ? 9.655 -3.858 -5.910 1.00 91.75 91 ARG A N 1
ATOM 727 C CA . ARG A 1 91 ? 10.410 -3.667 -4.661 1.00 91.75 91 ARG A CA 1
ATOM 728 C C . ARG A 1 91 ? 10.225 -2.289 -4.036 1.00 91.75 91 ARG A C 1
ATOM 730 O O . ARG A 1 91 ? 10.334 -2.162 -2.820 1.00 91.75 91 ARG A O 1
ATOM 737 N N . THR A 1 92 ? 9.996 -1.259 -4.850 1.00 92.19 92 THR A N 1
ATOM 738 C CA . THR A 1 92 ? 10.033 0.143 -4.394 1.00 92.19 92 THR A CA 1
ATOM 739 C C . THR A 1 92 ? 8.658 0.742 -4.094 1.00 92.19 92 THR A C 1
ATOM 741 O O . THR A 1 92 ? 8.554 1.638 -3.251 1.00 92.19 92 THR A O 1
ATOM 744 N N . LEU A 1 93 ? 7.583 0.275 -4.743 1.00 95.88 93 LEU A N 1
ATOM 745 C CA . LEU A 1 93 ? 6.239 0.804 -4.510 1.00 95.88 93 LEU A CA 1
ATOM 746 C C . LEU A 1 93 ? 5.546 0.132 -3.323 1.00 95.88 93 LEU A C 1
ATOM 748 O O . LEU A 1 93 ? 5.147 -1.026 -3.387 1.00 95.88 93 LEU A O 1
ATOM 752 N N . ASN A 1 94 ? 5.253 0.926 -2.293 1.00 94.62 94 ASN A N 1
ATOM 753 C CA . ASN A 1 94 ? 4.490 0.481 -1.120 1.00 94.62 94 ASN A CA 1
ATOM 754 C C . ASN A 1 94 ? 2.977 0.726 -1.245 1.00 94.62 94 ASN A C 1
ATOM 756 O O . ASN A 1 94 ? 2.195 0.241 -0.440 1.00 94.62 94 ASN A O 1
ATOM 760 N N . ASP A 1 95 ? 2.530 1.491 -2.243 1.00 95.50 95 ASP A N 1
ATOM 761 C CA . ASP A 1 95 ? 1.128 1.899 -2.406 1.00 95.50 95 ASP A CA 1
ATOM 762 C C . ASP A 1 95 ? 0.373 1.029 -3.430 1.00 95.50 95 ASP A C 1
ATOM 764 O O . ASP A 1 95 ? -0.638 1.447 -4.001 1.00 95.50 95 ASP A O 1
ATOM 768 N N . MET A 1 96 ? 0.891 -0.156 -3.780 1.00 97.94 96 MET A N 1
ATOM 769 C CA . MET A 1 96 ? 0.166 -1.119 -4.627 1.00 97.94 96 MET A CA 1
ATOM 770 C C . MET A 1 96 ? -1.033 -1.725 -3.887 1.00 97.94 96 MET A C 1
ATOM 772 O O . MET A 1 96 ? -2.102 -1.883 -4.484 1.00 97.94 96 MET A O 1
ATOM 776 N N . VAL A 1 97 ? -0.865 -1.975 -2.587 1.00 98.50 97 VAL A N 1
ATOM 777 C CA . VAL A 1 97 ? -1.935 -2.237 -1.623 1.00 98.50 97 VAL A CA 1
ATOM 778 C C . VAL A 1 97 ? -2.050 -1.007 -0.731 1.00 98.50 97 VAL A C 1
ATOM 780 O O . VAL A 1 97 ? -1.088 -0.618 -0.073 1.00 98.50 97 VAL A O 1
ATOM 783 N N . GLY A 1 98 ? -3.217 -0.369 -0.745 1.00 98.00 98 GLY A N 1
ATOM 784 C CA . GLY A 1 98 ? -3.502 0.808 0.064 1.00 98.00 98 GLY A CA 1
ATOM 785 C C . GLY A 1 98 ? -4.703 0.571 0.966 1.00 98.00 98 GLY A C 1
ATOM 786 O O . GLY A 1 98 ? -5.751 0.126 0.495 1.00 98.00 98 GLY A O 1
ATOM 787 N N . VAL A 1 99 ? -4.579 0.912 2.244 1.00 98.25 99 VAL A N 1
ATOM 788 C CA . VAL A 1 99 ? -5.707 0.971 3.180 1.00 98.25 99 VAL A CA 1
ATOM 789 C C . VAL A 1 99 ? -5.922 2.406 3.621 1.00 98.25 99 VAL A C 1
ATOM 791 O O . VAL A 1 99 ? -4.980 3.181 3.768 1.00 98.25 99 VAL A O 1
ATOM 794 N N . ARG A 1 100 ? -7.183 2.781 3.794 1.00 97.88 100 ARG A N 1
ATOM 795 C CA . ARG A 1 100 ? -7.588 4.105 4.229 1.00 97.88 100 ARG A CA 1
ATOM 796 C C . ARG A 1 100 ? -8.526 4.002 5.413 1.00 97.88 100 ARG A C 1
ATOM 798 O O . ARG A 1 100 ? -9.586 3.385 5.299 1.00 97.88 100 ARG A O 1
ATOM 805 N N . VAL A 1 101 ? -8.133 4.640 6.505 1.00 97.50 101 VAL A N 1
ATOM 806 C CA . VAL A 1 101 ? -8.923 4.795 7.723 1.00 97.50 101 VAL A CA 1
ATOM 807 C C . VAL A 1 101 ? -9.354 6.254 7.818 1.00 97.50 101 VAL A C 1
ATOM 809 O O . VAL A 1 101 ? -8.508 7.143 7.858 1.00 97.50 101 VAL A O 1
ATOM 812 N N . ILE A 1 102 ? -10.662 6.488 7.807 1.00 95.81 102 ILE A N 1
ATOM 813 C CA . ILE A 1 102 ? -11.266 7.808 7.990 1.00 95.81 102 ILE A CA 1
ATOM 814 C C . ILE A 1 102 ? -11.763 7.903 9.428 1.00 95.81 102 ILE A C 1
ATOM 816 O O . ILE A 1 102 ? -12.635 7.125 9.819 1.00 95.81 102 ILE A O 1
ATOM 820 N N . THR A 1 103 ? -11.205 8.816 10.211 1.00 94.25 103 THR A N 1
ATOM 821 C CA . THR A 1 103 ? -11.592 9.082 11.602 1.00 94.25 103 THR A CA 1
ATOM 822 C C . THR A 1 103 ? -12.607 10.222 11.678 1.00 94.25 103 THR A C 1
ATOM 824 O O . THR A 1 103 ? -12.900 10.870 10.675 1.00 94.25 103 THR A O 1
ATOM 827 N N . LYS A 1 104 ? -13.204 10.438 12.854 1.00 91.44 104 LYS A N 1
ATOM 828 C CA . LYS A 1 104 ? -14.149 11.540 13.075 1.00 91.44 104 LYS A CA 1
ATOM 829 C C . LYS A 1 104 ? -13.415 12.829 13.420 1.00 91.44 104 LYS A C 1
ATOM 831 O O . LYS A 1 104 ? -13.846 13.901 13.009 1.00 91.44 104 LYS A O 1
ATOM 836 N N . LEU A 1 105 ? -12.342 12.723 14.206 1.00 89.62 105 LEU A N 1
ATOM 837 C CA . LEU A 1 105 ? -11.607 13.866 14.745 1.00 89.62 105 LEU A CA 1
ATOM 838 C C . LEU A 1 105 ? -10.107 13.768 14.435 1.00 89.62 105 LEU A C 1
ATOM 840 O O . LEU A 1 105 ? -9.548 12.675 14.497 1.00 89.62 105 LEU A O 1
ATOM 844 N N . PRO A 1 106 ? -9.398 14.891 14.204 1.00 87.44 106 PRO A N 1
ATOM 845 C CA . PRO A 1 106 ? -7.976 14.846 13.839 1.00 87.44 106 PRO A CA 1
ATOM 846 C C . PRO A 1 106 ? -7.102 14.156 14.892 1.00 87.44 106 PRO A C 1
ATOM 848 O O . PRO A 1 106 ? -6.171 13.428 14.553 1.00 87.44 106 PRO A O 1
ATOM 851 N N . ALA A 1 107 ? -7.443 14.318 16.176 1.00 87.56 107 ALA A N 1
ATOM 852 C CA . ALA A 1 107 ? -6.750 13.671 17.290 1.00 87.56 107 ALA A CA 1
ATOM 853 C C . ALA A 1 107 ? -6.854 12.131 17.261 1.00 87.56 107 ALA A C 1
ATOM 855 O O . ALA A 1 107 ? -5.948 11.436 17.723 1.00 87.56 107 ALA A O 1
ATOM 856 N N . GLU A 1 108 ? -7.919 11.578 16.673 1.00 92.81 108 GLU A N 1
ATOM 857 C CA . GLU A 1 108 ? -8.113 10.130 16.553 1.00 92.81 108 GLU A CA 1
ATOM 858 C C . GLU A 1 108 ? -7.129 9.493 15.560 1.00 92.81 108 GLU A C 1
ATOM 860 O O . GLU A 1 108 ? -6.844 8.299 15.670 1.00 92.81 108 GLU A O 1
ATOM 865 N N . ASN A 1 109 ? -6.545 10.265 14.632 1.00 93.31 109 ASN A N 1
ATOM 866 C CA . ASN A 1 109 ? -5.570 9.747 13.665 1.00 93.31 109 ASN A CA 1
ATOM 867 C C . ASN A 1 109 ? -4.349 9.129 14.364 1.00 93.31 109 ASN A C 1
ATOM 869 O O . ASN A 1 109 ? -3.878 8.053 13.982 1.00 93.31 109 ASN A O 1
ATOM 873 N N . ALA A 1 110 ? -3.859 9.783 15.420 1.00 92.62 110 ALA A N 1
ATOM 874 C CA . ALA A 1 110 ? -2.743 9.288 16.219 1.00 92.62 110 ALA A CA 1
ATOM 875 C C . ALA A 1 110 ? -3.128 8.044 17.040 1.00 92.62 110 ALA A C 1
ATOM 877 O O . ALA A 1 110 ? -2.335 7.104 17.141 1.00 92.62 110 ALA A O 1
ATOM 878 N N . LEU A 1 111 ? -4.350 8.005 17.583 1.00 95.00 111 LEU A N 1
ATOM 879 C CA . LEU A 1 111 ? -4.862 6.862 18.347 1.00 95.00 111 LEU A CA 1
ATOM 880 C C . LEU A 1 111 ? -4.969 5.609 17.469 1.00 95.00 111 LEU A C 1
ATOM 882 O O . LEU A 1 111 ? -4.402 4.570 17.813 1.00 95.00 111 LEU A O 1
ATOM 886 N N . VAL A 1 112 ? -5.594 5.726 16.293 1.00 96.69 112 VAL A N 1
ATOM 887 C CA . VAL A 1 112 ? -5.674 4.643 15.298 1.00 96.69 112 VAL A CA 1
ATOM 888 C C . VAL A 1 112 ? -4.280 4.159 14.908 1.00 96.69 112 VAL A C 1
ATOM 890 O O . VAL A 1 112 ? -4.023 2.953 14.901 1.00 96.69 112 VAL A O 1
ATOM 893 N N . ALA A 1 113 ? -3.351 5.078 14.627 1.00 96.56 113 ALA A N 1
ATOM 894 C CA . ALA A 1 113 ? -1.988 4.706 14.263 1.00 96.56 113 ALA A CA 1
ATOM 895 C C . ALA A 1 113 ? -1.298 3.905 15.373 1.00 96.56 113 ALA A C 1
ATOM 897 O O . ALA A 1 113 ? -0.632 2.906 15.104 1.00 96.56 113 ALA A O 1
ATOM 898 N N . ASN A 1 114 ? -1.470 4.313 16.630 1.00 95.94 114 ASN A N 1
ATOM 899 C CA . ASN A 1 114 ? -0.891 3.622 17.777 1.00 95.94 114 ASN A CA 1
ATOM 900 C C . ASN A 1 114 ? -1.529 2.248 18.016 1.00 95.94 114 ASN A C 1
ATOM 902 O O . ASN A 1 114 ? -0.801 1.303 18.318 1.00 95.94 114 ASN A O 1
ATOM 906 N N . ILE A 1 115 ? -2.844 2.100 17.829 1.00 96.44 115 ILE A N 1
ATOM 907 C CA . ILE A 1 115 ? -3.521 0.795 17.867 1.00 96.44 115 ILE A CA 1
ATOM 908 C C . ILE A 1 115 ? -2.889 -0.161 16.851 1.00 96.44 115 ILE A C 1
ATOM 910 O O . ILE A 1 115 ? -2.469 -1.252 17.232 1.00 96.44 115 ILE A O 1
ATOM 914 N N . ILE A 1 116 ? -2.739 0.268 15.594 1.00 96.56 116 ILE A N 1
ATOM 915 C CA . ILE A 1 116 ? -2.153 -0.558 14.528 1.00 96.56 116 ILE A CA 1
ATOM 916 C C . ILE A 1 116 ? -0.694 -0.917 14.853 1.00 96.56 116 ILE A C 1
ATOM 918 O O . ILE A 1 116 ? -0.314 -2.084 14.791 1.00 96.56 116 ILE A O 1
ATOM 922 N N . LYS A 1 117 ? 0.124 0.059 15.273 1.00 96.44 117 LYS A N 1
ATOM 923 C CA . LYS A 1 117 ? 1.548 -0.152 15.608 1.00 96.44 117 LYS A CA 1
ATOM 924 C C . LYS A 1 117 ? 1.780 -1.086 16.801 1.00 96.44 117 LYS A C 1
ATOM 926 O O . LYS A 1 117 ? 2.863 -1.662 16.919 1.00 96.44 117 LYS A O 1
ATOM 931 N N . ARG A 1 118 ? 0.806 -1.225 17.708 1.00 95.25 118 ARG A N 1
ATOM 932 C CA . ARG A 1 118 ? 0.894 -2.159 18.846 1.00 95.25 118 ARG A CA 1
ATOM 933 C C . ARG A 1 118 ? 0.749 -3.621 18.414 1.00 95.25 118 ARG A C 1
ATOM 935 O O . ARG A 1 118 ? 1.256 -4.496 19.108 1.00 95.25 118 ARG A O 1
ATOM 942 N N . GLN A 1 119 ? 0.156 -3.893 17.252 1.00 93.44 119 GLN A N 1
ATOM 943 C CA . GLN A 1 119 ? -0.088 -5.247 16.741 1.00 93.44 119 GLN A CA 1
ATOM 944 C C . GLN A 1 119 ? 1.139 -5.848 16.030 1.00 93.44 119 GLN A C 1
ATOM 946 O O . GLN A 1 119 ? 1.071 -6.298 14.885 1.00 93.44 119 GLN A O 1
ATOM 951 N N . ARG A 1 120 ? 2.280 -5.875 16.732 1.00 93.62 120 ARG A N 1
ATOM 952 C CA . ARG A 1 120 ? 3.604 -6.229 16.179 1.00 93.62 120 ARG A CA 1
ATOM 953 C C . ARG A 1 120 ? 3.756 -7.675 15.713 1.00 93.62 120 ARG A C 1
ATOM 955 O O . ARG A 1 120 ? 4.699 -7.971 14.993 1.00 93.62 120 ARG A O 1
ATOM 962 N N . GLN A 1 121 ? 2.858 -8.563 16.134 1.00 93.81 121 GLN A N 1
ATOM 963 C CA . GLN A 1 121 ? 2.836 -9.958 15.682 1.00 93.81 121 GLN A CA 1
ATOM 964 C C . GLN A 1 121 ? 2.203 -10.107 14.292 1.00 93.81 121 GLN A C 1
ATOM 966 O O . GLN A 1 121 ? 2.395 -11.122 13.634 1.00 93.81 121 GLN A O 1
ATOM 971 N N . VAL A 1 122 ? 1.456 -9.094 13.840 1.00 94.88 122 VAL A N 1
ATOM 972 C CA . VAL A 1 122 ? 0.712 -9.120 12.575 1.00 94.88 122 VAL A CA 1
ATOM 973 C C . VAL A 1 122 ? 1.315 -8.147 11.567 1.00 94.88 122 VAL A C 1
ATOM 975 O O . VAL A 1 122 ? 1.535 -8.506 10.408 1.00 94.88 122 VAL A O 1
ATOM 978 N N . PHE A 1 123 ? 1.617 -6.924 12.016 1.00 97.06 123 PHE A N 1
ATOM 979 C CA . PHE A 1 123 ? 2.241 -5.892 11.197 1.00 97.06 123 PHE A CA 1
ATOM 980 C C . PHE A 1 123 ? 3.492 -5.325 11.856 1.00 97.06 123 PHE A C 1
ATOM 982 O O . PHE A 1 123 ? 3.487 -4.932 13.021 1.00 97.06 123 PHE A O 1
ATOM 989 N N . ASP A 1 124 ? 4.547 -5.194 11.062 1.00 96.81 124 ASP A N 1
ATOM 990 C CA . ASP A 1 124 ? 5.743 -4.443 11.416 1.00 96.81 124 ASP A CA 1
ATOM 991 C C . ASP A 1 124 ? 5.672 -3.043 10.787 1.00 96.81 124 ASP A C 1
ATOM 993 O O . ASP A 1 124 ? 5.585 -2.901 9.566 1.00 96.81 124 ASP A O 1
ATOM 997 N N . CYS A 1 125 ? 5.676 -1.998 11.616 1.00 97.25 125 CYS A N 1
ATOM 998 C CA . CYS A 1 125 ? 5.603 -0.615 11.155 1.00 97.25 125 CYS A CA 1
ATOM 999 C C . CYS A 1 125 ? 7.000 -0.083 10.840 1.00 97.25 125 CYS A C 1
ATOM 1001 O O . CYS A 1 125 ? 7.822 0.122 11.731 1.00 97.25 125 CYS A O 1
ATOM 1003 N N . ARG A 1 126 ? 7.247 0.183 9.559 1.00 96.69 126 ARG A N 1
ATOM 1004 C CA . ARG A 1 126 ? 8.554 0.575 9.013 1.00 96.69 126 ARG A CA 1
ATOM 1005 C C . ARG A 1 126 ? 8.660 2.052 8.671 1.00 96.69 126 ARG A C 1
ATOM 1007 O O . ARG A 1 126 ? 9.766 2.562 8.537 1.00 96.69 126 ARG A O 1
ATOM 1014 N N . GLY A 1 127 ? 7.529 2.737 8.572 1.00 95.38 127 GLY A N 1
ATOM 1015 C CA . GLY A 1 127 ? 7.471 4.182 8.425 1.00 95.38 127 GLY A CA 1
ATOM 1016 C C . GLY A 1 127 ? 6.196 4.723 9.048 1.00 95.38 127 GLY A C 1
ATOM 1017 O O . GLY A 1 127 ? 5.146 4.099 8.945 1.00 95.38 127 GLY A O 1
ATOM 1018 N N . ASP A 1 128 ? 6.300 5.878 9.689 1.00 95.50 128 ASP A N 1
ATOM 1019 C CA . ASP A 1 128 ? 5.178 6.634 10.236 1.00 95.50 128 ASP A CA 1
ATOM 1020 C C . ASP A 1 128 ? 5.442 8.102 9.916 1.00 95.50 128 ASP A C 1
ATOM 1022 O O . ASP A 1 128 ? 6.346 8.717 10.484 1.00 95.50 128 ASP A O 1
ATOM 1026 N N . ARG A 1 129 ? 4.722 8.627 8.925 1.00 91.75 129 ARG A N 1
ATOM 1027 C CA . ARG A 1 129 ? 4.875 10.002 8.463 1.00 91.75 129 ARG A CA 1
ATOM 1028 C C . ARG A 1 129 ? 3.571 10.748 8.643 1.00 91.75 129 ARG A C 1
ATOM 1030 O O . ARG A 1 129 ? 2.569 10.430 8.007 1.00 91.75 129 ARG A O 1
ATOM 1037 N N . GLU A 1 130 ? 3.625 11.799 9.437 1.00 83.56 130 GLU A N 1
ATOM 1038 C CA . GLU A 1 130 ? 2.576 12.803 9.485 1.00 83.56 130 GLU A CA 1
ATOM 1039 C C . GLU A 1 130 ? 2.741 13.754 8.294 1.00 83.56 130 GLU A C 1
ATOM 1041 O O . GLU A 1 130 ? 3.844 14.197 7.958 1.00 83.56 130 GLU A O 1
ATOM 1046 N N . LYS A 1 131 ? 1.645 13.983 7.579 1.00 77.38 131 LYS A N 1
ATOM 1047 C CA . LYS A 1 131 ? 1.514 15.031 6.580 1.00 77.38 131 LYS A CA 1
ATOM 1048 C C . LYS A 1 131 ? 0.455 15.990 7.091 1.00 77.38 131 LYS A C 1
ATOM 1050 O O . LYS A 1 131 ? -0.728 15.646 7.122 1.00 77.38 131 LYS A O 1
ATOM 1055 N N . ASP A 1 132 ? 0.894 17.189 7.435 1.00 63.62 132 ASP A N 1
ATOM 1056 C CA . ASP A 1 132 ? -0.001 18.320 7.617 1.00 63.62 132 ASP A CA 1
ATOM 1057 C C . ASP A 1 132 ? -0.461 18.762 6.231 1.00 63.62 132 ASP A C 1
ATOM 1059 O O . ASP A 1 132 ? 0.356 19.085 5.364 1.00 63.62 132 ASP A O 1
ATOM 1063 N N . ILE A 1 133 ? -1.766 18.694 5.974 1.00 57.59 133 ILE A N 1
ATOM 1064 C CA . ILE A 1 133 ? -2.336 19.079 4.681 1.00 57.59 133 ILE A CA 1
ATOM 1065 C C . ILE A 1 133 ? -3.408 20.131 4.957 1.00 57.59 133 ILE A C 1
ATOM 1067 O O . ILE A 1 133 ? -4.601 19.909 4.783 1.00 57.59 133 ILE A O 1
ATOM 1071 N N . GLY A 1 134 ? -2.959 21.290 5.433 1.00 54.28 134 GLY A N 1
ATOM 1072 C CA . GLY A 1 134 ? -3.816 22.447 5.644 1.00 54.28 134 GLY A CA 1
ATOM 1073 C C . GLY A 1 134 ? -3.051 23.637 6.202 1.00 54.28 134 GLY A C 1
ATOM 1074 O O . GLY A 1 134 ? -2.560 23.589 7.325 1.00 54.28 134 GLY A O 1
ATOM 1075 N N . SER A 1 135 ? -2.975 24.716 5.424 1.00 47.78 135 SER A N 1
ATOM 1076 C CA . SER A 1 135 ? -2.713 26.061 5.944 1.00 47.78 135 SER A CA 1
ATOM 1077 C C . SER A 1 135 ? -4.035 26.828 6.034 1.00 47.78 135 SER A C 1
ATOM 1079 O O . SER A 1 135 ? -5.006 26.492 5.346 1.00 47.78 135 SER A O 1
ATOM 1081 N N . ILE A 1 136 ? -4.069 27.885 6.848 1.00 50.25 136 ILE A N 1
ATOM 1082 C CA . ILE A 1 136 ? -5.205 28.822 6.922 1.00 50.25 136 ILE A CA 1
ATOM 1083 C C . ILE A 1 136 ? -5.564 29.360 5.520 1.00 50.25 136 ILE A C 1
ATOM 1085 O O . ILE A 1 136 ? -6.736 29.558 5.219 1.00 50.25 136 ILE A O 1
ATOM 1089 N N . GLU A 1 137 ? -4.577 29.502 4.630 1.00 52.81 137 GLU A N 1
ATOM 1090 C CA . GLU A 1 137 ? -4.745 30.013 3.261 1.00 52.81 137 GLU A CA 1
ATOM 1091 C C . GLU A 1 137 ? -5.450 29.020 2.324 1.00 52.81 137 GLU A C 1
ATOM 1093 O O . GLU A 1 137 ? -6.156 29.425 1.406 1.00 52.81 137 GLU A O 1
ATOM 1098 N N . SER A 1 138 ? -5.297 27.714 2.563 1.00 56.94 138 SER A N 1
ATOM 1099 C CA . SER A 1 138 ? -5.943 26.658 1.765 1.00 56.94 138 SER A CA 1
ATOM 1100 C C . SER A 1 138 ? -7.398 26.368 2.161 1.00 56.94 138 SER A C 1
ATOM 1102 O O . SER A 1 138 ? -8.062 25.566 1.506 1.00 56.94 138 SER A O 1
ATOM 1104 N N . GLY A 1 139 ? -7.901 26.976 3.244 1.00 52.78 139 GLY A N 1
ATOM 1105 C CA . GLY A 1 139 ? -9.255 26.739 3.765 1.00 52.78 139 GLY A CA 1
ATOM 1106 C C . GLY A 1 139 ? -9.480 25.352 4.391 1.00 52.78 139 GLY A C 1
ATOM 1107 O O . GLY A 1 139 ? -10.560 25.091 4.911 1.00 52.78 139 GLY A O 1
ATOM 1108 N N . THR A 1 140 ? -8.476 24.468 4.395 1.00 55.75 140 THR A N 1
ATOM 1109 C CA . THR A 1 140 ? -8.532 23.108 4.964 1.00 55.75 140 THR A CA 1
ATOM 1110 C C . THR A 1 140 ? -7.873 23.031 6.343 1.00 55.75 140 THR A C 1
ATOM 1112 O O . THR A 1 140 ? -7.048 22.158 6.617 1.00 55.75 140 THR A O 1
ATOM 1115 N N . TYR A 1 141 ? -8.216 23.962 7.235 1.00 55.22 141 TYR A N 1
ATOM 1116 C CA . TYR A 1 141 ? -7.744 23.925 8.620 1.00 55.22 141 TYR A CA 1
ATOM 1117 C C . TYR A 1 141 ? -8.251 22.648 9.319 1.00 55.22 141 TYR A C 1
ATOM 1119 O O . TYR A 1 141 ? -9.450 22.378 9.329 1.00 55.22 141 TYR A O 1
ATOM 1127 N N . GLY A 1 142 ? -7.340 21.851 9.890 1.00 56.97 142 GLY A N 1
ATOM 1128 C CA . GLY A 1 142 ? -7.673 20.631 10.641 1.00 56.97 142 GLY A CA 1
ATOM 1129 C C . GLY A 1 142 ? -7.624 19.310 9.860 1.00 56.97 142 GLY A C 1
ATOM 1130 O O . GLY A 1 142 ? -7.888 18.262 10.449 1.00 56.97 142 GLY A O 1
ATOM 1131 N N . TYR A 1 143 ? -7.263 19.311 8.573 1.00 63.19 143 TYR A N 1
ATOM 1132 C CA . TYR A 1 143 ? -7.040 18.067 7.828 1.00 63.19 143 TYR A CA 1
ATOM 1133 C C . TYR A 1 143 ? -5.601 17.569 8.045 1.00 63.19 143 TYR A C 1
ATOM 1135 O O . TYR A 1 143 ? -4.633 18.121 7.516 1.00 63.19 143 TYR A O 1
ATOM 1143 N N . SER A 1 144 ? -5.459 16.510 8.843 1.00 74.44 144 SER A N 1
ATOM 1144 C CA . SER A 1 144 ? -4.191 15.805 9.038 1.00 74.44 144 SER A CA 1
ATOM 1145 C C . SER A 1 144 ? -4.268 14.428 8.393 1.00 74.44 144 SER A C 1
ATOM 1147 O O . SER A 1 144 ? -5.287 13.737 8.477 1.00 74.44 144 SER A O 1
ATOM 1149 N N . SER A 1 145 ? -3.194 14.014 7.719 1.00 86.31 145 SER A N 1
ATOM 1150 C CA . SER A 1 145 ? -3.074 12.642 7.237 1.00 86.31 145 SER A CA 1
ATOM 1151 C C . SER A 1 145 ? -1.801 12.007 7.754 1.00 86.31 145 SER A C 1
ATOM 1153 O O . SER A 1 145 ? -0.699 12.505 7.549 1.00 86.31 145 SER A O 1
ATOM 1155 N N . ARG A 1 146 ? -1.950 10.856 8.395 1.00 93.31 146 ARG A N 1
ATOM 1156 C CA . ARG A 1 146 ? -0.851 10.045 8.893 1.00 93.31 146 ARG A CA 1
ATOM 1157 C C . ARG A 1 146 ? -0.693 8.815 8.016 1.00 93.31 146 ARG A C 1
ATOM 1159 O O . ARG A 1 146 ? -1.633 8.048 7.825 1.00 93.31 146 ARG A O 1
ATOM 1166 N N . HIS A 1 147 ? 0.488 8.651 7.446 1.00 96.38 147 HIS A N 1
ATOM 1167 C CA . HIS A 1 147 ? 0.822 7.578 6.522 1.00 96.38 147 HIS A CA 1
ATOM 1168 C C . HIS A 1 147 ? 1.717 6.568 7.232 1.00 96.38 147 HIS A C 1
ATOM 1170 O O . HIS A 1 147 ? 2.844 6.889 7.614 1.00 96.38 147 HIS A O 1
ATOM 1176 N N . LEU A 1 148 ? 1.226 5.342 7.380 1.00 97.88 148 LEU A N 1
ATOM 1177 C CA . LEU A 1 148 ? 2.002 4.219 7.884 1.00 97.88 148 LEU A CA 1
ATOM 1178 C C . LEU A 1 148 ? 2.482 3.359 6.716 1.00 97.88 148 LEU A C 1
ATOM 1180 O O . LEU A 1 148 ? 1.685 2.973 5.860 1.00 97.88 148 LEU A O 1
ATOM 1184 N N . ILE A 1 149 ? 3.769 3.022 6.713 1.00 97.88 149 ILE A N 1
ATOM 1185 C CA . ILE A 1 149 ? 4.327 1.956 5.880 1.00 97.88 149 ILE A CA 1
ATOM 1186 C C . ILE A 1 149 ? 4.414 0.716 6.755 1.00 97.88 149 ILE A C 1
ATOM 1188 O O . ILE A 1 149 ? 5.225 0.645 7.682 1.00 97.88 149 ILE A O 1
ATOM 1192 N N . LEU A 1 150 ? 3.538 -0.240 6.480 1.00 98.19 150 LEU A N 1
ATOM 1193 C CA . LEU A 1 150 ? 3.380 -1.461 7.251 1.00 98.19 150 LEU A CA 1
ATOM 1194 C C . LEU A 1 150 ? 3.900 -2.639 6.441 1.00 98.19 150 LEU A C 1
ATOM 1196 O O . LEU A 1 150 ? 3.852 -2.634 5.212 1.00 98.19 150 LEU A O 1
ATOM 1200 N N . ARG A 1 151 ? 4.376 -3.662 7.138 1.00 98.19 151 ARG A N 1
ATOM 1201 C CA . ARG A 1 151 ? 4.797 -4.921 6.542 1.00 98.19 151 ARG A CA 1
ATOM 1202 C C . ARG A 1 151 ? 4.052 -6.072 7.192 1.00 98.19 151 ARG A C 1
ATOM 1204 O O . ARG A 1 151 ? 4.049 -6.174 8.416 1.00 98.19 151 ARG A O 1
ATOM 1211 N N . THR A 1 152 ? 3.436 -6.929 6.388 1.00 98.06 152 THR A N 1
ATOM 1212 C CA . THR A 1 152 ? 2.808 -8.161 6.880 1.00 98.06 152 THR A CA 1
ATOM 1213 C C . THR A 1 152 ? 3.846 -9.132 7.438 1.00 98.06 152 THR A C 1
ATOM 1215 O O . THR A 1 152 ? 5.006 -9.129 7.021 1.00 98.06 152 THR A O 1
ATOM 1218 N N . ILE A 1 153 ? 3.428 -9.984 8.370 1.00 96.62 153 ILE A N 1
ATOM 1219 C CA . ILE A 1 153 ? 4.252 -11.061 8.921 1.00 96.62 153 ILE A CA 1
ATOM 1220 C C . ILE A 1 153 ? 3.558 -12.386 8.609 1.00 96.62 153 ILE A C 1
ATOM 1222 O O . ILE A 1 153 ? 2.419 -12.585 9.016 1.00 96.62 153 ILE A O 1
ATOM 1226 N N . GLN 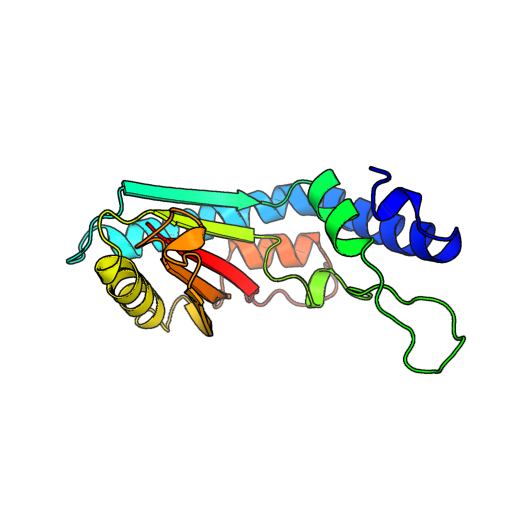A 1 154 ? 4.236 -13.266 7.862 1.00 94.50 154 GLN A N 1
ATOM 1227 C CA . GLN A 1 154 ? 3.776 -14.629 7.545 1.00 94.50 154 GLN A CA 1
ATOM 1228 C C . GLN A 1 154 ? 2.335 -14.721 7.002 1.00 94.50 154 GLN A C 1
ATOM 1230 O O . GLN A 1 154 ? 1.639 -15.701 7.235 1.00 94.50 154 GLN A O 1
ATOM 1235 N N . ASN A 1 155 ? 1.879 -13.712 6.262 1.00 97.81 155 ASN A N 1
ATOM 1236 C CA . ASN A 1 155 ? 0.505 -13.649 5.781 1.00 97.81 155 ASN A CA 1
ATOM 1237 C C . ASN A 1 155 ? 0.259 -14.629 4.619 1.00 97.81 155 ASN A C 1
ATOM 1239 O O . ASN A 1 155 ? 0.986 -14.598 3.627 1.00 97.81 155 ASN A O 1
ATOM 1243 N N . GLU A 1 156 ? -0.777 -15.465 4.719 1.00 97.88 156 GLU A N 1
ATOM 1244 C CA . GLU A 1 156 ? -1.074 -16.504 3.719 1.00 97.88 156 GLU A CA 1
ATOM 1245 C C . GLU A 1 156 ? -1.473 -15.925 2.355 1.00 97.88 156 GLU A C 1
ATOM 1247 O O . GL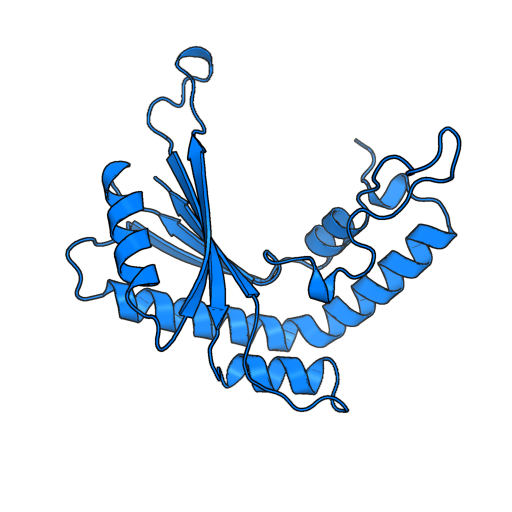U A 1 156 ? -0.913 -16.322 1.338 1.00 97.88 156 GLU A O 1
ATOM 1252 N N . ALA A 1 157 ? -2.337 -14.904 2.312 1.00 98.06 157 ALA A N 1
ATOM 1253 C CA . ALA A 1 157 ? -2.712 -14.270 1.044 1.00 98.06 157 ALA A CA 1
ATOM 1254 C C . ALA A 1 157 ? -1.496 -13.645 0.334 1.00 98.06 157 ALA A C 1
ATOM 1256 O O . ALA A 1 157 ? -1.427 -13.608 -0.897 1.00 98.06 157 ALA A O 1
ATOM 1257 N N . VAL A 1 158 ? -0.518 -13.155 1.105 1.00 98.25 158 VAL A N 1
ATOM 1258 C CA . VAL A 1 158 ? 0.761 -12.680 0.565 1.00 98.25 158 VAL A CA 1
ATOM 1259 C C . VAL A 1 158 ? 1.601 -13.831 0.031 1.00 98.25 158 VAL A C 1
ATOM 1261 O O . VAL A 1 158 ? 2.238 -13.648 -1.005 1.00 98.25 158 VAL A O 1
ATOM 1264 N N . LYS A 1 159 ? 1.619 -14.995 0.689 1.00 98.31 159 LYS A N 1
ATOM 1265 C CA . LYS A 1 159 ? 2.351 -16.158 0.174 1.00 98.31 159 LYS A CA 1
ATOM 1266 C C . LYS A 1 159 ? 1.796 -16.604 -1.176 1.00 98.31 159 LYS A C 1
ATOM 1268 O O . LYS A 1 159 ? 2.573 -16.785 -2.109 1.00 98.31 159 LYS A O 1
ATOM 1273 N N . ASP A 1 160 ? 0.473 -16.659 -1.308 1.00 97.88 160 ASP A N 1
ATOM 1274 C CA . ASP A 1 160 ? -0.194 -16.977 -2.575 1.00 97.88 160 ASP A CA 1
ATOM 1275 C C . ASP A 1 160 ? 0.160 -15.963 -3.673 1.00 97.88 160 ASP A C 1
ATOM 1277 O O . ASP A 1 160 ? 0.481 -16.333 -4.804 1.00 97.88 160 ASP A O 1
ATOM 1281 N N . TYR A 1 161 ? 0.159 -14.667 -3.337 1.00 98.06 161 TYR A N 1
ATOM 1282 C CA . TYR A 1 161 ? 0.611 -13.617 -4.252 1.00 98.06 161 TYR A CA 1
ATOM 1283 C C . TYR A 1 161 ? 2.080 -13.794 -4.658 1.00 98.06 161 TYR A C 1
ATOM 1285 O O . TYR A 1 161 ? 2.398 -13.669 -5.838 1.00 98.06 161 TYR A O 1
ATOM 1293 N N . GLN A 1 162 ? 2.972 -14.086 -3.709 1.00 97.81 162 GLN A N 1
ATOM 1294 C CA . GLN A 1 162 ? 4.398 -14.288 -3.977 1.00 97.81 162 GLN A CA 1
ATOM 1295 C C . GLN A 1 162 ? 4.618 -15.488 -4.904 1.00 97.81 162 GLN A C 1
ATOM 1297 O O . GLN A 1 162 ? 5.362 -15.357 -5.873 1.00 97.81 162 GLN A O 1
ATOM 1302 N N . GLN A 1 163 ? 3.903 -16.594 -4.682 1.00 96.69 163 GLN A N 1
ATOM 1303 C CA . GLN A 1 163 ? 3.959 -17.777 -5.541 1.00 96.69 163 GLN A CA 1
ATOM 1304 C C . GLN A 1 163 ? 3.455 -17.486 -6.963 1.00 96.69 163 GLN A C 1
ATOM 1306 O O . GLN A 1 163 ? 4.032 -17.967 -7.936 1.00 96.69 163 GLN A O 1
ATOM 1311 N N . ALA A 1 164 ? 2.401 -16.675 -7.102 1.00 95.62 164 ALA A N 1
ATOM 1312 C CA . ALA A 1 164 ? 1.899 -16.237 -8.406 1.00 95.62 164 ALA A CA 1
ATOM 1313 C C . ALA A 1 164 ? 2.829 -15.222 -9.101 1.00 95.62 164 ALA A C 1
ATOM 1315 O O . ALA A 1 164 ? 2.848 -15.135 -10.331 1.00 95.62 164 ALA A O 1
ATOM 1316 N N . PHE A 1 165 ? 3.572 -14.426 -8.327 1.00 96.50 165 PHE A N 1
ATOM 1317 C CA . PHE A 1 165 ? 4.494 -13.414 -8.838 1.00 96.50 165 PHE A CA 1
ATOM 1318 C C . PHE A 1 165 ? 5.804 -14.023 -9.331 1.00 96.50 165 PHE A C 1
ATOM 1320 O O . PHE A 1 165 ? 6.220 -13.737 -10.455 1.00 96.50 165 PHE A O 1
ATOM 1327 N N . ASN A 1 166 ? 6.433 -14.856 -8.504 1.00 95.12 166 ASN A N 1
ATOM 1328 C CA . ASN A 1 166 ? 7.662 -15.558 -8.834 1.00 95.12 166 ASN A CA 1
ATOM 1329 C C . ASN A 1 166 ? 7.703 -16.912 -8.098 1.00 95.12 166 ASN A C 1
ATOM 1331 O O . ASN A 1 166 ? 8.061 -16.945 -6.919 1.00 95.12 166 ASN A O 1
ATOM 1335 N N . PRO A 1 167 ? 7.346 -18.020 -8.773 1.00 93.38 167 PRO A N 1
ATOM 1336 C CA . PRO A 1 167 ? 7.241 -19.330 -8.139 1.00 93.38 167 PRO A CA 1
ATOM 1337 C C . PRO A 1 167 ? 8.590 -19.934 -7.727 1.00 93.38 167 PRO A C 1
ATOM 1339 O O . PRO A 1 167 ? 8.603 -20.860 -6.918 1.00 93.38 167 PRO A O 1
ATOM 1342 N N . ASP A 1 168 ? 9.702 -19.413 -8.255 1.00 95.88 168 ASP A N 1
ATOM 1343 C CA . ASP A 1 168 ? 11.054 -19.910 -7.979 1.00 95.88 168 ASP A CA 1
ATOM 1344 C C . ASP A 1 168 ? 11.615 -19.377 -6.649 1.00 95.88 168 ASP A C 1
ATOM 1346 O O . ASP A 1 168 ? 12.620 -19.877 -6.140 1.00 95.88 168 ASP A O 1
ATOM 1350 N N . ILE A 1 169 ? 10.976 -18.355 -6.065 1.00 93.62 169 ILE A N 1
ATOM 1351 C CA . ILE A 1 169 ? 11.393 -17.744 -4.801 1.00 93.62 169 ILE A CA 1
ATOM 1352 C C . ILE A 1 169 ? 10.472 -18.229 -3.672 1.00 93.62 169 ILE A C 1
ATOM 1354 O O . ILE A 1 169 ? 9.260 -18.025 -3.752 1.00 93.62 169 ILE A O 1
ATOM 1358 N N . PRO A 1 170 ? 11.016 -18.788 -2.572 1.00 93.69 170 PRO A N 1
ATOM 1359 C CA . PRO A 1 170 ? 10.211 -19.199 -1.429 1.00 93.69 170 PRO A CA 1
ATOM 1360 C C . PRO A 1 170 ? 9.358 -18.058 -0.860 1.00 93.69 170 PRO A C 1
ATOM 1362 O O . PRO A 1 170 ? 9.869 -17.012 -0.446 1.00 93.69 170 PRO A O 1
ATOM 1365 N N . ALA A 1 171 ? 8.049 -18.291 -0.793 1.00 96.50 171 ALA A N 1
ATOM 1366 C CA . ALA A 1 171 ? 7.092 -17.352 -0.234 1.00 96.50 171 ALA A CA 1
ATOM 1367 C C . ALA A 1 171 ? 7.212 -17.270 1.300 1.00 96.50 171 ALA A C 1
ATOM 1369 O O . ALA A 1 171 ? 7.123 -18.270 2.011 1.00 96.50 171 ALA A O 1
ATOM 1370 N N . ASN A 1 172 ? 7.383 -16.058 1.830 1.00 95.75 172 ASN A N 1
ATOM 1371 C CA . ASN A 1 172 ? 7.550 -15.798 3.266 1.00 95.75 172 ASN A CA 1
ATOM 1372 C C . ASN A 1 172 ? 6.370 -15.033 3.892 1.00 95.75 172 ASN A C 1
ATOM 1374 O O . ASN A 1 172 ? 6.336 -14.844 5.109 1.00 95.75 172 ASN A O 1
ATOM 1378 N N . GLY A 1 173 ? 5.405 -14.581 3.084 1.00 96.81 173 GLY A N 1
ATOM 1379 C CA . GLY A 1 173 ? 4.223 -13.859 3.564 1.00 96.81 173 GLY A CA 1
ATOM 1380 C C . GLY A 1 173 ? 4.495 -12.420 4.020 1.00 96.81 173 GLY A C 1
ATOM 1381 O O . GLY A 1 173 ? 3.632 -11.797 4.643 1.00 96.81 173 GLY A O 1
ATOM 1382 N N . SER A 1 174 ? 5.686 -11.886 3.739 1.00 96.75 174 SER A N 1
ATOM 1383 C CA . SER A 1 174 ? 6.087 -10.512 4.047 1.00 96.75 174 SER A CA 1
ATOM 1384 C C . SER A 1 174 ? 5.877 -9.596 2.844 1.00 96.75 174 SER A C 1
ATOM 1386 O O . SER A 1 174 ? 6.485 -9.787 1.792 1.00 96.75 174 SER A O 1
ATOM 1388 N N . TYR A 1 175 ? 5.066 -8.556 3.017 1.00 97.50 175 TYR A N 1
ATOM 1389 C CA . TYR A 1 175 ? 4.743 -7.584 1.975 1.00 97.50 175 TYR A CA 1
ATOM 1390 C C . TYR A 1 175 ? 4.531 -6.196 2.565 1.00 97.50 175 TYR A C 1
ATOM 1392 O O . TYR A 1 175 ? 3.887 -6.053 3.606 1.00 97.50 175 TYR A O 1
ATOM 1400 N N . PHE A 1 176 ? 5.069 -5.178 1.896 1.00 97.94 176 PHE A N 1
ATOM 1401 C CA . PHE A 1 176 ? 4.912 -3.784 2.291 1.00 97.94 176 PHE A CA 1
ATOM 1402 C C . PHE A 1 176 ? 3.645 -3.173 1.702 1.00 97.94 176 PHE A C 1
ATOM 1404 O O . PHE A 1 176 ? 3.386 -3.293 0.508 1.00 97.94 176 PHE A O 1
ATOM 1411 N N . PHE A 1 177 ? 2.880 -2.469 2.529 1.00 98.31 177 PHE A N 1
ATOM 1412 C CA . PHE A 1 177 ? 1.687 -1.747 2.104 1.00 98.31 177 PHE A CA 1
ATOM 1413 C C . PHE A 1 177 ? 1.561 -0.401 2.826 1.00 98.31 177 PHE A C 1
ATOM 1415 O O . PHE A 1 177 ? 2.127 -0.195 3.905 1.00 98.31 177 PHE A O 1
ATOM 1422 N N . GLU A 1 178 ? 0.809 0.527 2.237 1.00 98.12 178 GLU A N 1
ATOM 1423 C CA . GLU A 1 178 ? 0.546 1.840 2.827 1.00 98.12 178 GLU A CA 1
ATOM 1424 C C . GLU A 1 178 ? -0.831 1.865 3.507 1.00 98.12 178 GLU A C 1
ATOM 1426 O O . GLU A 1 178 ? -1.849 1.511 2.907 1.00 98.12 178 GLU A O 1
ATOM 1431 N N . CYS A 1 179 ? -0.881 2.340 4.752 1.00 98.19 179 CYS A N 1
ATOM 1432 C CA . CYS A 1 179 ? -2.118 2.674 5.449 1.00 98.19 179 CYS A CA 1
ATOM 1433 C C . C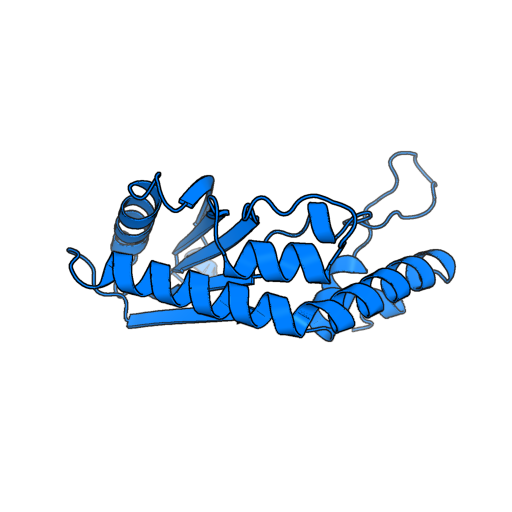YS A 1 179 ? -2.183 4.184 5.697 1.00 98.19 179 CYS A C 1
ATOM 1435 O O . CYS A 1 179 ? -1.360 4.744 6.416 1.00 98.19 179 CYS A O 1
ATOM 1437 N N . GLN A 1 180 ? -3.180 4.842 5.113 1.00 97.12 180 GLN A N 1
ATOM 1438 C CA . GLN A 1 180 ? -3.441 6.270 5.270 1.00 97.12 180 GLN A CA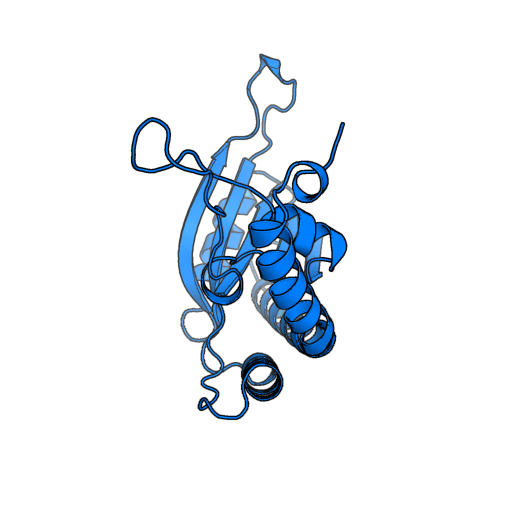 1
ATOM 1439 C C . GLN A 1 180 ? -4.558 6.472 6.291 1.00 97.12 180 GLN A C 1
ATOM 1441 O O . GLN A 1 180 ? -5.686 6.029 6.077 1.00 97.12 180 GLN A O 1
ATOM 1446 N N . ILE A 1 181 ? -4.258 7.169 7.375 1.00 96.50 181 ILE A N 1
ATOM 1447 C CA . ILE A 1 181 ? -5.211 7.542 8.417 1.00 96.50 181 ILE A CA 1
ATOM 1448 C C . ILE A 1 181 ? -5.453 9.039 8.280 1.00 96.50 181 ILE A C 1
ATOM 1450 O O . ILE A 1 181 ? -4.498 9.800 8.126 1.00 96.50 181 ILE A O 1
ATOM 1454 N N . ARG A 1 182 ? -6.708 9.467 8.252 1.00 93.25 182 ARG A N 1
ATOM 1455 C CA . ARG A 1 182 ? -7.058 10.876 8.055 1.00 93.25 182 ARG A CA 1
ATOM 1456 C C . ARG A 1 182 ? -8.450 11.183 8.580 1.00 93.25 182 ARG A C 1
ATOM 1458 O O . ARG A 1 182 ? -9.244 10.260 8.754 1.00 93.25 182 ARG A O 1
ATOM 1465 N N . THR A 1 183 ? -8.722 12.467 8.756 1.00 89.25 183 THR A N 1
ATOM 1466 C CA . THR A 1 183 ? -10.077 13.005 8.901 1.00 89.25 183 THR A CA 1
ATOM 1467 C C . THR A 1 183 ? -10.754 13.265 7.565 1.00 89.25 183 THR A C 1
ATOM 1469 O O . THR A 1 183 ? -10.053 13.275 6.525 1.00 89.25 183 THR A O 1
#

Radius of gyration: 18.31 Å; Cα contacts (8 Å, |Δi|>4): 312; chains: 1; bounding box: 41×50×49 Å

Nearest PDB structures (foldseek):
  6ex0-assembly1_A-2  TM=5.874E-01  e=4.719E-04  Staphylococcus aureus
  6ex0-assembly1_B-2  TM=5.781E-01  e=4.445E-04  Staphylococcus aureus
  1jkg-assembly1_A  TM=2.829E-01  e=2.994E+00  Homo sapiens
  6q0r-assembly1_C  TM=3.171E-01  e=4.040E+00  Homo sapiens

Solvent-accessible surface area (backbone atoms only — not comparable to full-atom values): 9999 Å² total; per-residue (Å²): 130,84,51,45,56,75,71,47,55,73,72,62,44,52,58,46,48,55,52,43,54,54,45,60,71,36,41,69,41,44,44,48,30,26,52,49,55,43,52,52,54,50,60,71,39,70,88,48,101,56,77,58,78,40,78,48,58,42,53,58,49,69,68,61,45,45,47,59,44,36,32,65,38,83,38,95,48,94,88,52,72,72,38,56,68,38,82,54,48,86,84,68,52,38,62,50,34,32,36,38,38,30,33,86,43,57,74,46,37,59,53,54,50,51,57,55,57,67,41,58,84,50,31,47,73,79,42,79,45,81,42,83,58,50,46,81,88,72,72,37,68,73,39,43,36,38,39,33,37,33,26,40,49,66,31,64,50,42,24,55,29,36,42,67,65,41,69,89,49,86,58,63,12,66,50,62,26,29,38,40,27,22,83

Secondary structure (DSSP, 8-state):
---TTTTS-HHHHHHHHHHHHHHHHHHHHHHHHHHHHHHHHHHHHTTSS---SEEEEEEPPHHHHHHHHT-EE--SSTTPPPEES-SSHHHH-S-SEEEEEE-SSTTHHHHHHHHHHH-TTTEEEEEEEEEE---GGGT-TT-EEEEEEEEESS-HHHHHHHHHH-TTSPP----EEEEEEE-

Foldseek 3Di:
DDFLLNPDDPVLNVLLVVVLVLCVQLQVLVVVVLVVVLVVLCVLQVPDPFDFPDKDKDQQDSVRSSSQQSDWDDDPDVPDDTDTPCSPCQVPDQANIEIETHGPALVVLVVSVVSVCVVCQFKDWPDWDKDDDDDVVVVPPRKIKIKTWIWGFQAPSQQVSVCSSPVVDHRGRIGIHIYIYID

Mean predicted aligned error: 5.21 Å

pLDDT: mean 91.48, std 11.03, range [47.78, 98.75]